Protein AF-A0A9E1X7Z2-F1 (afdb_monomer_lite)

pLDDT: mean 73.43, std 17.76, range [32.47, 97.25]

Radius of gyration: 31.97 Å; chains: 1; bounding box: 104×70×68 Å

Sequence (264 aa):
MNFKQYYQSLYIILALNFLGCLGPETSWEDLESNYDHVLNVFGLMNLDSGQTSFIGLYRTTDLDELSQNFVGVDTVGYYEFDDEEEKEGEDGYWVIDSIYEPAALIRDAMVLVSDDQGNSYEFSFVEKITFIDTIYLDTTFTFYGYSFDWDTTIYDTNNIRINFYLDTTGTFNPQPETNYQLSITAPGFDPVSGFLTTPMIPTIDSLVQRGQAADTINASEPFDIFWGSQGNGKGMITGEVLFNNQETDTTWQEWCGGFFEQAV

Foldseek 3Di:
DPVVVVVVVVVVVVVVVVVVVPPPPPDDDDDWDDDQKAKDKDWDDDLDLVDFTKIAIFIDDIPPDDQKDFDAKDFPAWAADDPPDDPPDDRTGTDIGTDIAGPGAFQPKFKWKAWPVGDIATWHWDQWDWDFDWDFDQPFDADPNDTDGDRDTDGDGDTYGGRMTTRPVSPDNDDAQIKMKIWMDGPSYDIDIDIDHHFDDKAWDAKADPRDGDPDDDQVGDIDTDIDDRVDDDDDDDDDDDDPPPDDDPCVVVDPDDDPDDDD

Structure (mmCIF, N/CA/C/O backbone):
data_AF-A0A9E1X7Z2-F1
#
_entry.id   AF-A0A9E1X7Z2-F1
#
loop_
_atom_site.group_PDB
_atom_site.id
_atom_site.type_symbol
_atom_site.label_atom_id
_atom_site.label_alt_id
_atom_site.label_comp_id
_atom_site.label_asym_id
_atom_site.label_entity_id
_atom_site.label_seq_id
_atom_site.pdbx_PDB_ins_code
_atom_site.Cartn_x
_atom_site.Cartn_y
_atom_site.Cartn_z
_atom_site.occupancy
_atom_site.B_iso_or_equiv
_atom_site.auth_seq_id
_atom_site.auth_comp_id
_atom_site.auth_asym_id
_atom_site.auth_atom_id
_atom_site.pdbx_PDB_model_num
ATOM 1 N N . MET A 1 1 ? 83.031 15.955 3.458 1.00 52.47 1 MET A N 1
ATOM 2 C CA . MET A 1 1 ? 81.652 15.488 3.182 1.00 52.47 1 MET A CA 1
ATOM 3 C C . MET A 1 1 ? 81.677 13.985 2.970 1.00 52.47 1 MET A C 1
ATOM 5 O O . MET A 1 1 ? 82.445 13.515 2.141 1.00 52.47 1 MET A O 1
ATOM 9 N N . ASN A 1 2 ? 80.920 13.229 3.764 1.00 54.88 2 ASN A N 1
ATOM 10 C CA . ASN A 1 2 ? 81.001 11.768 3.804 1.00 54.88 2 ASN A CA 1
ATOM 11 C C . ASN A 1 2 ? 80.094 11.155 2.719 1.00 54.88 2 ASN A C 1
ATOM 13 O O . ASN A 1 2 ? 78.962 10.761 2.985 1.00 54.88 2 ASN A O 1
ATOM 17 N N . PHE A 1 3 ? 80.572 11.131 1.469 1.00 58.09 3 PHE A N 1
ATOM 18 C CA . PHE A 1 3 ? 79.799 10.704 0.288 1.00 58.09 3 PHE A CA 1
ATOM 19 C C . PHE A 1 3 ? 79.167 9.308 0.428 1.00 58.09 3 PHE A C 1
ATOM 21 O O . PHE A 1 3 ? 78.104 9.054 -0.129 1.00 58.09 3 PHE A O 1
ATOM 28 N N . LYS A 1 4 ? 79.767 8.415 1.222 1.00 65.94 4 LYS A N 1
ATOM 29 C CA . LYS A 1 4 ? 79.280 7.044 1.428 1.00 65.94 4 LYS A CA 1
ATOM 30 C C . LYS A 1 4 ? 77.938 6.981 2.176 1.00 65.94 4 LYS A C 1
ATOM 32 O O . LYS A 1 4 ? 77.108 6.142 1.845 1.00 65.94 4 LYS A O 1
ATOM 37 N N . GLN A 1 5 ? 77.709 7.891 3.128 1.00 63.25 5 GLN A N 1
ATOM 38 C CA . GLN A 1 5 ? 76.440 7.978 3.863 1.00 63.25 5 GLN A CA 1
ATOM 39 C C . GLN A 1 5 ? 75.318 8.534 2.977 1.00 63.25 5 GLN A C 1
ATOM 41 O O . GLN A 1 5 ? 74.216 8.002 2.997 1.00 63.25 5 GLN A O 1
ATOM 46 N N . TYR A 1 6 ? 75.620 9.520 2.125 1.00 68.06 6 TYR A N 1
ATOM 47 C CA . TYR A 1 6 ? 74.647 10.073 1.176 1.00 68.06 6 TYR A CA 1
ATOM 48 C C . TYR A 1 6 ? 74.198 9.053 0.124 1.00 68.06 6 TYR A C 1
ATOM 50 O O . TYR A 1 6 ? 73.009 8.975 -0.164 1.00 68.06 6 TYR A O 1
ATOM 58 N N . TYR A 1 7 ? 75.110 8.227 -0.400 1.00 73.81 7 TYR A N 1
ATOM 59 C CA . TYR A 1 7 ? 74.738 7.139 -1.311 1.00 73.81 7 TYR A CA 1
ATOM 60 C C . TYR A 1 7 ? 73.847 6.093 -0.630 1.00 73.81 7 TYR A C 1
ATOM 62 O O . TYR A 1 7 ? 72.859 5.670 -1.219 1.00 73.81 7 TYR A O 1
ATOM 70 N N . GLN A 1 8 ? 74.148 5.701 0.613 1.00 72.06 8 GLN A N 1
ATOM 71 C CA . GLN A 1 8 ? 73.298 4.767 1.363 1.00 72.06 8 GLN A CA 1
ATOM 72 C C . GLN A 1 8 ? 71.906 5.347 1.638 1.00 72.06 8 GLN A C 1
ATOM 74 O O . GLN A 1 8 ? 70.915 4.657 1.416 1.00 72.06 8 GLN A O 1
ATOM 79 N N . SER A 1 9 ? 71.813 6.616 2.043 1.00 77.31 9 SER A N 1
ATOM 80 C CA . SER A 1 9 ? 70.527 7.300 2.215 1.00 77.31 9 SER A CA 1
ATOM 81 C C . SER A 1 9 ? 69.744 7.398 0.904 1.00 77.31 9 SER A C 1
ATOM 83 O O . SER A 1 9 ? 68.541 7.161 0.907 1.00 77.31 9 SER A O 1
ATOM 85 N N . LEU A 1 10 ? 70.412 7.673 -0.223 1.00 80.06 10 LEU A N 1
ATOM 86 C CA . LEU A 1 10 ? 69.774 7.734 -1.540 1.00 80.06 10 LEU A CA 1
ATOM 87 C C . LEU A 1 10 ? 69.207 6.369 -1.961 1.00 80.06 10 LEU A C 1
ATOM 89 O O . LEU A 1 10 ? 68.072 6.304 -2.420 1.00 80.06 10 LEU A O 1
ATOM 93 N N . TYR A 1 11 ? 69.955 5.279 -1.762 1.00 77.81 11 TYR A N 1
ATOM 94 C CA . TYR A 1 11 ? 69.478 3.922 -2.059 1.00 77.81 11 TYR A CA 1
ATOM 95 C C . TYR A 1 11 ? 68.300 3.506 -1.174 1.00 77.81 11 TYR A C 1
ATOM 97 O O . TYR A 1 11 ? 67.370 2.874 -1.667 1.00 77.81 11 TYR A O 1
ATOM 105 N N . ILE A 1 12 ? 68.308 3.881 0.108 1.00 78.88 12 ILE A N 1
ATOM 106 C CA . ILE A 1 12 ? 67.193 3.609 1.027 1.00 78.88 12 ILE A CA 1
ATOM 107 C C . ILE A 1 12 ? 65.947 4.395 0.607 1.00 78.88 12 ILE A C 1
ATOM 109 O O . ILE A 1 12 ? 64.862 3.826 0.550 1.00 78.88 12 ILE A O 1
ATOM 113 N N . ILE A 1 13 ? 66.095 5.675 0.252 1.00 78.00 13 ILE A N 1
ATOM 114 C CA . ILE A 1 13 ? 64.981 6.500 -0.236 1.00 78.00 13 ILE A CA 1
ATOM 115 C C . ILE A 1 13 ? 64.432 5.934 -1.549 1.00 78.00 13 ILE A C 1
ATOM 117 O O . ILE A 1 13 ? 63.218 5.821 -1.700 1.00 78.00 13 ILE A O 1
ATOM 121 N N . LEU A 1 14 ? 65.297 5.526 -2.481 1.00 76.19 14 LEU A N 1
ATOM 122 C CA . LEU A 1 14 ? 64.869 4.933 -3.747 1.00 76.19 14 LEU A CA 1
ATOM 123 C C . LEU A 1 14 ? 64.120 3.607 -3.517 1.00 76.19 14 LEU A C 1
ATOM 125 O O . LEU A 1 14 ? 63.055 3.405 -4.090 1.00 76.19 14 LEU A O 1
ATOM 129 N N . ALA A 1 15 ? 64.616 2.746 -2.623 1.00 73.62 15 ALA A N 1
ATOM 130 C CA . ALA A 1 15 ? 63.956 1.490 -2.261 1.00 73.62 15 ALA A CA 1
ATOM 131 C C . ALA A 1 15 ? 62.594 1.706 -1.573 1.00 73.62 15 ALA A C 1
ATOM 133 O O . ALA A 1 15 ? 61.643 0.982 -1.860 1.00 73.62 15 ALA A O 1
ATOM 134 N N . LEU A 1 16 ? 62.471 2.724 -0.714 1.00 69.81 16 LEU A N 1
ATOM 135 C CA . LEU A 1 16 ? 61.203 3.086 -0.068 1.00 69.81 16 LEU A CA 1
ATOM 136 C C . LEU A 1 16 ? 60.1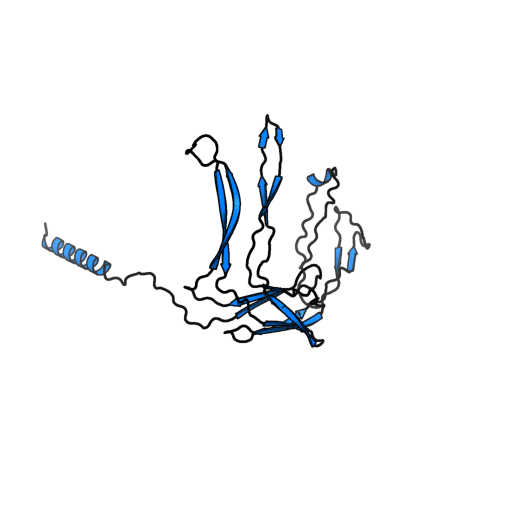70 3.634 -1.069 1.00 69.81 16 LEU A C 1
ATOM 138 O O . LEU A 1 16 ? 58.987 3.343 -0.925 1.00 69.81 16 LEU A O 1
ATOM 142 N N . ASN A 1 17 ? 60.599 4.357 -2.111 1.00 66.94 17 ASN A N 1
ATOM 143 C CA . ASN A 1 17 ? 59.701 4.819 -3.180 1.00 66.94 17 ASN A CA 1
ATOM 144 C C . ASN A 1 17 ? 59.217 3.665 -4.078 1.00 66.94 17 ASN A C 1
ATOM 146 O O . ASN A 1 17 ? 58.063 3.665 -4.494 1.00 66.94 17 ASN A O 1
ATOM 150 N N . PHE A 1 18 ? 60.051 2.647 -4.326 1.00 64.31 18 PHE A N 1
ATOM 151 C CA . PHE A 1 18 ? 59.626 1.442 -5.053 1.00 64.31 18 PHE A CA 1
ATOM 152 C C . PHE A 1 18 ? 58.600 0.605 -4.273 1.00 64.31 18 PHE A C 1
ATOM 154 O O . PHE A 1 18 ? 57.694 0.044 -4.878 1.00 64.31 18 PHE A O 1
ATOM 161 N N . LEU A 1 19 ? 58.705 0.546 -2.940 1.00 63.38 19 LEU A N 1
ATOM 162 C CA . LEU A 1 19 ? 57.737 -0.165 -2.093 1.00 63.38 19 LEU A CA 1
ATOM 163 C C . LEU A 1 19 ? 56.388 0.567 -1.985 1.00 63.38 19 LEU A C 1
ATOM 165 O O . LEU A 1 19 ? 55.364 -0.090 -1.823 1.00 63.38 19 LEU A O 1
ATOM 169 N N . GLY A 1 20 ? 56.369 1.898 -2.121 1.00 60.81 20 GLY A N 1
ATOM 170 C CA . GLY A 1 20 ? 55.134 2.693 -2.141 1.00 60.81 20 GLY A CA 1
ATOM 171 C C . GLY A 1 20 ? 54.279 2.502 -3.401 1.00 60.81 20 GLY A C 1
ATOM 172 O O . GLY A 1 20 ? 53.065 2.656 -3.328 1.00 60.81 20 GLY A O 1
ATOM 173 N N . CYS A 1 21 ? 54.887 2.117 -4.531 1.00 60.06 21 CYS A N 1
ATOM 174 C CA . CYS A 1 21 ? 54.184 1.837 -5.795 1.00 60.06 21 CYS A CA 1
ATOM 175 C C . CYS A 1 21 ? 53.806 0.357 -5.993 1.00 60.06 21 CYS A C 1
ATOM 177 O O . CYS A 1 21 ? 53.231 0.018 -7.021 1.00 60.06 21 CYS A O 1
ATOM 179 N N . LEU A 1 22 ? 54.151 -0.526 -5.050 1.00 60.09 22 LEU A N 1
ATOM 180 C CA . LEU A 1 22 ? 53.799 -1.956 -5.068 1.00 60.09 22 LEU A CA 1
ATOM 181 C C . LEU A 1 22 ? 52.674 -2.294 -4.075 1.00 60.09 22 LEU A C 1
ATOM 183 O O . LEU A 1 22 ? 52.443 -3.467 -3.779 1.00 60.09 22 LEU A O 1
ATOM 187 N N . GLY A 1 23 ? 52.001 -1.279 -3.523 1.00 63.56 23 GLY A N 1
ATOM 188 C CA . GLY A 1 23 ? 50.769 -1.491 -2.769 1.00 63.56 23 GLY A CA 1
ATOM 189 C C . GLY A 1 23 ? 49.707 -2.147 -3.661 1.00 63.56 23 GLY A C 1
ATOM 190 O O . GLY A 1 23 ? 49.741 -1.934 -4.874 1.00 63.56 23 GLY A O 1
ATOM 191 N N . PRO A 1 24 ? 48.793 -2.960 -3.098 1.00 65.88 24 PRO A N 1
ATOM 192 C CA . PRO A 1 24 ? 47.678 -3.499 -3.872 1.00 65.88 24 PRO A CA 1
ATOM 193 C C . PRO A 1 24 ? 46.962 -2.342 -4.570 1.00 65.88 24 PRO A C 1
ATOM 195 O O . PRO A 1 24 ? 46.761 -1.294 -3.952 1.00 65.88 24 PRO A O 1
ATOM 198 N N . GLU A 1 25 ? 46.626 -2.504 -5.852 1.00 64.88 25 GLU A N 1
ATOM 199 C CA . GLU A 1 25 ? 45.848 -1.499 -6.570 1.00 64.88 25 GLU A CA 1
ATOM 200 C C . GLU A 1 25 ? 44.536 -1.284 -5.813 1.00 64.88 25 GLU A C 1
ATOM 202 O O . GLU A 1 25 ? 43.670 -2.156 -5.785 1.00 64.88 25 GLU A O 1
ATOM 207 N N . THR A 1 26 ? 44.402 -0.133 -5.153 1.00 64.69 26 THR A N 1
ATOM 208 C CA . THR A 1 26 ? 43.148 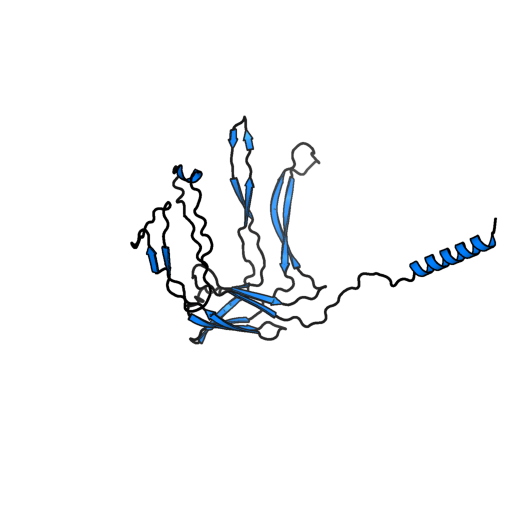0.297 -4.533 1.00 64.69 26 THR A CA 1
ATOM 209 C C . THR A 1 26 ? 42.227 0.774 -5.648 1.00 64.69 26 THR A C 1
ATOM 211 O O . THR A 1 26 ? 42.055 1.975 -5.861 1.00 64.69 26 THR A O 1
ATOM 214 N N . SER A 1 27 ? 41.724 -0.175 -6.427 1.00 70.75 27 SER A N 1
ATOM 215 C CA . SER A 1 27 ? 40.593 0.040 -7.316 1.00 70.75 27 SER A CA 1
ATOM 216 C C . SER A 1 27 ? 39.314 -0.232 -6.533 1.00 70.75 27 SER A C 1
ATOM 218 O O . SER A 1 27 ? 39.309 -1.005 -5.573 1.00 70.75 27 SER A O 1
ATOM 220 N N . TRP A 1 28 ? 38.243 0.463 -6.902 1.00 77.50 28 TRP A N 1
ATOM 221 C CA . TRP A 1 28 ? 36.915 0.015 -6.517 1.00 77.50 28 TRP A CA 1
ATOM 222 C C . TRP A 1 28 ? 36.717 -1.375 -7.123 1.00 77.50 28 TRP A C 1
ATOM 224 O O . TRP A 1 28 ? 36.977 -1.557 -8.311 1.00 77.50 28 TRP A O 1
ATOM 234 N N . GLU A 1 29 ? 36.341 -2.347 -6.297 1.00 71.25 29 GLU A N 1
ATOM 235 C CA . GLU A 1 29 ? 35.876 -3.639 -6.787 1.00 71.25 29 GLU A CA 1
ATOM 236 C C . GLU A 1 29 ? 34.377 -3.535 -7.050 1.00 71.25 29 GLU A C 1
ATOM 238 O O . GLU A 1 29 ? 33.636 -2.984 -6.229 1.00 71.25 29 GLU A O 1
ATOM 243 N N . ASP A 1 30 ? 33.939 -4.031 -8.202 1.00 75.94 30 ASP A N 1
ATOM 244 C CA . ASP A 1 30 ? 32.516 -4.152 -8.478 1.00 75.94 30 ASP A CA 1
ATOM 245 C C . ASP A 1 30 ? 31.941 -5.218 -7.535 1.00 75.94 30 ASP A C 1
ATOM 247 O O . ASP A 1 30 ? 32.430 -6.348 -7.457 1.00 75.94 30 ASP A O 1
ATOM 251 N N . LEU A 1 31 ? 30.928 -4.830 -6.760 1.00 72.38 31 LEU A N 1
ATOM 252 C CA . LEU A 1 31 ? 30.221 -5.734 -5.861 1.00 72.38 31 LEU A CA 1
ATOM 253 C C . LEU A 1 31 ? 29.088 -6.400 -6.634 1.00 72.38 31 LEU A C 1
ATOM 255 O O . LEU A 1 31 ? 28.031 -5.808 -6.836 1.00 72.38 31 LEU A O 1
ATOM 259 N N . GLU A 1 32 ? 29.308 -7.644 -7.039 1.00 73.81 32 GLU A N 1
ATOM 260 C CA . GLU A 1 32 ? 28.280 -8.460 -7.682 1.00 73.81 32 GLU A CA 1
ATOM 261 C C . GLU A 1 32 ? 27.369 -9.122 -6.629 1.00 73.81 32 GLU A C 1
ATOM 263 O O . GLU A 1 32 ? 27.829 -9.615 -5.593 1.00 73.81 32 GLU A O 1
ATOM 268 N N . SER A 1 33 ? 26.062 -9.155 -6.898 1.00 73.38 33 SER A N 1
ATOM 269 C CA . SER A 1 33 ? 25.093 -10.000 -6.186 1.00 73.38 33 SER A CA 1
ATOM 270 C C . SER A 1 33 ? 24.687 -11.172 -7.061 1.00 73.38 33 SER A C 1
ATOM 272 O O . SER A 1 33 ? 24.502 -11.010 -8.258 1.00 73.38 33 SER A O 1
ATOM 274 N N . ASN A 1 34 ? 24.565 -12.365 -6.471 1.00 72.56 34 ASN A N 1
ATOM 275 C CA . ASN A 1 34 ? 24.137 -13.570 -7.192 1.00 72.56 34 ASN A CA 1
ATOM 276 C C . ASN A 1 34 ? 22.946 -14.286 -6.533 1.00 72.56 34 ASN A C 1
ATOM 278 O O . ASN A 1 34 ? 22.810 -15.507 -6.627 1.00 72.56 34 ASN A O 1
ATOM 282 N N . TYR A 1 35 ? 22.100 -13.551 -5.817 1.00 80.38 35 TYR A N 1
ATOM 283 C CA . TYR A 1 35 ? 20.928 -14.148 -5.192 1.00 80.38 35 TYR A CA 1
ATOM 284 C C . TYR A 1 35 ? 19.731 -14.136 -6.141 1.00 80.38 35 TYR A C 1
ATOM 286 O O . TYR A 1 35 ? 19.546 -13.212 -6.926 1.00 80.38 35 TYR A O 1
ATOM 294 N N . ASP A 1 36 ? 18.879 -15.151 -6.021 1.00 84.75 36 ASP A N 1
ATOM 295 C CA . ASP A 1 36 ? 17.600 -15.156 -6.720 1.00 84.75 36 ASP A CA 1
ATOM 296 C C . ASP A 1 36 ? 16.711 -14.026 -6.177 1.00 84.75 36 ASP A C 1
ATOM 298 O O . ASP A 1 36 ? 16.604 -13.821 -4.961 1.00 84.75 36 ASP A O 1
ATOM 302 N N . HIS A 1 37 ? 16.065 -13.280 -7.074 1.00 88.50 37 HIS A N 1
ATOM 303 C CA . HIS A 1 37 ? 15.150 -12.224 -6.663 1.00 88.50 37 HIS A CA 1
ATOM 304 C C . HIS A 1 37 ? 13.934 -12.805 -5.934 1.00 88.50 37 HIS A C 1
ATOM 306 O O . HIS A 1 37 ? 13.315 -13.768 -6.384 1.00 88.50 37 HIS A O 1
ATOM 312 N N . VAL A 1 38 ? 13.544 -12.171 -4.830 1.00 90.38 38 VAL A N 1
ATOM 313 C CA . VAL A 1 38 ? 12.387 -12.571 -4.019 1.00 90.38 38 VAL A CA 1
ATOM 314 C C . VAL A 1 38 ? 11.365 -11.449 -3.948 1.00 90.38 38 VAL A C 1
ATOM 316 O O . VAL A 1 38 ? 11.718 -10.272 -4.029 1.00 90.38 38 VAL A O 1
ATOM 319 N N . LEU A 1 39 ? 10.094 -11.815 -3.775 1.00 91.44 39 LEU A N 1
ATOM 320 C CA . LEU A 1 39 ? 9.006 -10.853 -3.626 1.00 91.44 39 LEU A CA 1
ATOM 321 C C . LEU A 1 39 ? 9.021 -10.195 -2.244 1.00 91.44 39 LEU A C 1
ATOM 323 O O . LEU A 1 39 ? 9.057 -10.866 -1.215 1.00 91.44 39 LEU A O 1
ATOM 327 N N . ASN A 1 40 ? 8.892 -8.874 -2.240 1.00 85.88 40 ASN A N 1
ATOM 328 C CA . ASN A 1 40 ? 8.648 -8.039 -1.076 1.00 85.88 40 ASN A CA 1
ATOM 329 C C . ASN A 1 40 ? 7.215 -7.512 -1.150 1.00 85.88 40 ASN A C 1
ATOM 331 O O . ASN A 1 40 ? 6.856 -6.803 -2.087 1.00 85.88 40 ASN A O 1
ATOM 335 N N . VAL A 1 41 ? 6.394 -7.859 -0.162 1.00 89.38 41 VAL A N 1
ATOM 336 C CA . VAL A 1 41 ? 4.965 -7.531 -0.153 1.00 89.38 41 VAL A CA 1
ATOM 337 C C . VAL A 1 41 ? 4.654 -6.615 1.020 1.00 89.38 41 VAL A C 1
ATOM 339 O O . VAL A 1 41 ? 5.001 -6.916 2.161 1.00 89.38 41 VAL A O 1
ATOM 342 N N . PHE A 1 42 ? 3.952 -5.523 0.744 1.00 86.38 42 PHE A N 1
ATOM 343 C CA . PHE A 1 42 ? 3.377 -4.639 1.748 1.00 86.38 42 PHE A CA 1
ATOM 344 C C . PHE A 1 42 ? 1.887 -4.478 1.466 1.00 86.38 42 PHE A C 1
ATOM 346 O O . PHE A 1 42 ? 1.510 -4.127 0.358 1.00 86.38 42 PHE A O 1
ATOM 353 N N . GLY A 1 43 ? 1.027 -4.721 2.450 1.00 86.31 43 GLY A N 1
ATOM 354 C CA . GLY A 1 43 ? -0.417 -4.561 2.296 1.00 86.31 43 GLY A CA 1
ATOM 355 C C . GLY A 1 43 ? -0.975 -3.607 3.338 1.00 86.31 43 GLY A C 1
ATOM 356 O O . GLY A 1 43 ? -0.606 -3.695 4.508 1.00 86.31 43 GLY A O 1
ATOM 357 N N . LEU A 1 44 ? -1.893 -2.739 2.918 1.00 87.31 44 LEU A N 1
ATOM 358 C CA . LEU A 1 44 ? -2.682 -1.893 3.803 1.00 87.31 44 LEU A CA 1
ATOM 359 C C . LEU A 1 44 ? -4.166 -2.136 3.531 1.00 87.31 44 LEU A C 1
ATOM 361 O O . LEU A 1 44 ? -4.652 -1.906 2.425 1.00 87.31 44 LEU A O 1
ATOM 365 N N . MET A 1 45 ? -4.881 -2.589 4.560 1.00 90.12 45 MET A N 1
ATOM 366 C CA . MET A 1 45 ? -6.340 -2.682 4.543 1.00 90.12 45 MET A CA 1
ATOM 367 C C . MET A 1 45 ? -6.920 -1.507 5.315 1.00 90.12 45 MET A C 1
ATOM 369 O O . MET A 1 45 ? -6.598 -1.316 6.488 1.00 90.12 45 MET A O 1
ATOM 373 N N . ASN A 1 46 ? -7.762 -0.727 4.649 1.00 88.88 46 ASN A N 1
ATOM 374 C CA . ASN A 1 46 ? -8.405 0.438 5.227 1.00 88.88 46 ASN A CA 1
ATOM 375 C C . ASN A 1 46 ? -9.876 0.145 5.519 1.00 88.88 46 ASN A C 1
ATOM 377 O O . ASN A 1 46 ? -10.621 -0.205 4.610 1.00 88.88 46 ASN A O 1
ATOM 381 N N . LEU A 1 47 ? -10.271 0.284 6.785 1.00 89.94 47 LEU A N 1
ATOM 382 C CA . LEU A 1 47 ? -11.655 0.108 7.233 1.00 89.94 47 LEU A CA 1
ATOM 383 C C . LEU A 1 47 ? -12.533 1.335 6.948 1.00 89.94 47 LEU A C 1
ATOM 385 O O . LEU A 1 47 ? -13.754 1.252 7.069 1.00 89.94 47 LEU A O 1
ATOM 389 N N . ASP A 1 48 ? -11.934 2.472 6.591 1.00 83.12 48 ASP A N 1
ATOM 390 C CA . ASP A 1 48 ? -12.676 3.631 6.111 1.00 83.12 48 ASP A CA 1
ATOM 391 C C . ASP A 1 48 ? -13.023 3.454 4.630 1.00 83.12 48 ASP A C 1
ATOM 393 O O . ASP A 1 48 ? -12.149 3.472 3.765 1.00 83.12 48 ASP A O 1
ATOM 397 N N . SER A 1 49 ? -14.319 3.343 4.335 1.00 76.56 49 SER A N 1
ATOM 398 C CA . SER A 1 49 ? -14.848 3.232 2.969 1.00 76.56 49 SER A CA 1
ATOM 399 C C . SER A 1 49 ? -14.499 4.411 2.049 1.00 76.56 49 SER A C 1
ATOM 401 O O . SER A 1 49 ? -14.591 4.276 0.831 1.00 76.56 49 SER A O 1
ATOM 403 N N . GLY A 1 50 ? -14.112 5.567 2.604 1.00 74.31 50 GLY A N 1
ATOM 404 C CA . GLY A 1 50 ? -13.644 6.718 1.829 1.00 74.31 50 GLY A CA 1
ATOM 405 C C . GLY A 1 50 ? -12.211 6.574 1.311 1.00 74.31 50 GLY A C 1
ATOM 406 O O . GLY A 1 50 ? -11.767 7.395 0.511 1.00 74.31 50 GLY A O 1
ATOM 407 N N . GLN A 1 51 ? -11.483 5.550 1.758 1.00 77.50 51 GLN A N 1
ATOM 408 C CA . GLN A 1 51 ? -10.075 5.338 1.460 1.00 77.50 51 GLN A CA 1
ATOM 409 C C . GLN A 1 51 ? -9.847 3.934 0.900 1.00 77.50 51 GLN A C 1
ATOM 411 O O . GLN A 1 51 ? -10.463 2.956 1.314 1.00 77.50 51 GLN A O 1
ATOM 416 N N . THR A 1 52 ? -8.935 3.808 -0.061 1.00 81.00 52 THR A N 1
ATOM 417 C CA . THR A 1 52 ? -8.729 2.533 -0.759 1.00 81.00 52 THR A CA 1
ATOM 418 C C . THR A 1 52 ? -7.696 1.656 -0.047 1.00 81.00 52 THR A C 1
ATOM 420 O O . THR A 1 52 ? -6.640 2.128 0.375 1.00 81.00 52 THR A O 1
ATOM 423 N N . SER A 1 53 ? -7.993 0.359 0.064 1.00 88.69 53 SER A N 1
ATOM 424 C CA . SER A 1 53 ? -7.021 -0.661 0.477 1.00 88.69 53 SER A CA 1
ATOM 425 C C . SER A 1 53 ? -6.094 -1.013 -0.685 1.00 88.69 53 SER A C 1
ATOM 427 O O . SER A 1 53 ? -6.552 -1.104 -1.821 1.00 88.69 53 SER A O 1
ATOM 429 N N . PHE A 1 54 ? -4.816 -1.272 -0.421 1.00 89.38 54 PHE A N 1
ATOM 430 C CA . PHE A 1 54 ? -3.848 -1.564 -1.479 1.00 89.38 54 PHE A CA 1
ATOM 431 C C . PHE A 1 54 ? -2.826 -2.620 -1.077 1.00 89.38 54 PHE A C 1
ATOM 433 O O . PHE A 1 54 ? -2.530 -2.825 0.103 1.00 89.38 54 PHE A O 1
ATOM 440 N N . ILE A 1 55 ? -2.255 -3.269 -2.088 1.00 90.75 55 ILE A N 1
ATOM 441 C CA . ILE A 1 55 ? -1.167 -4.233 -1.940 1.00 90.75 55 ILE A CA 1
ATOM 442 C C . ILE A 1 55 ? -0.012 -3.776 -2.823 1.00 90.75 55 ILE A C 1
ATOM 444 O O . ILE A 1 55 ? -0.105 -3.770 -4.047 1.00 90.75 55 ILE A O 1
ATOM 448 N N . GLY A 1 56 ? 1.074 -3.364 -2.183 1.00 86.69 56 GLY A N 1
ATOM 449 C CA . GLY A 1 56 ? 2.353 -3.098 -2.811 1.00 86.69 56 GLY A CA 1
ATOM 450 C C . GLY A 1 56 ? 3.154 -4.372 -3.005 1.00 86.69 56 GLY A C 1
ATOM 451 O O . GLY A 1 56 ? 3.400 -5.116 -2.054 1.00 86.69 56 GLY A O 1
ATOM 452 N N . LEU A 1 57 ? 3.581 -4.599 -4.240 1.00 86.88 57 LEU A N 1
ATOM 453 C CA . LEU A 1 57 ? 4.394 -5.741 -4.622 1.00 86.88 57 LEU A CA 1
ATOM 454 C C . LEU A 1 57 ? 5.735 -5.241 -5.142 1.00 86.88 57 LEU A C 1
ATOM 456 O O . LEU A 1 57 ? 5.789 -4.396 -6.012 1.00 86.88 57 LEU A O 1
ATOM 460 N N . TYR A 1 58 ? 6.844 -5.748 -4.647 1.00 85.00 58 TYR A N 1
ATOM 461 C CA . TYR A 1 58 ? 8.175 -5.392 -5.128 1.00 85.00 58 TYR A CA 1
ATOM 462 C C . TYR A 1 58 ? 9.005 -6.660 -5.225 1.00 85.00 58 TYR A C 1
ATOM 464 O O . TYR A 1 58 ? 8.603 -7.708 -4.723 1.00 85.00 58 TYR A O 1
ATOM 472 N N . ARG A 1 59 ? 10.179 -6.572 -5.840 1.00 86.88 59 ARG A N 1
ATOM 473 C CA . ARG A 1 59 ? 11.194 -7.617 -5.732 1.00 86.88 59 ARG A CA 1
ATOM 474 C C . ARG A 1 59 ? 12.506 -7.036 -5.251 1.00 86.88 59 ARG A C 1
ATOM 476 O O . ARG A 1 59 ? 12.733 -5.833 -5.370 1.00 86.88 59 ARG A O 1
ATOM 483 N N . THR A 1 60 ? 13.356 -7.891 -4.708 1.00 85.25 60 THR A N 1
ATOM 484 C CA . THR A 1 60 ? 14.766 -7.545 -4.549 1.00 85.25 60 THR A CA 1
ATOM 485 C C . THR A 1 60 ? 15.404 -7.313 -5.924 1.00 85.25 60 THR A C 1
ATOM 487 O O . THR A 1 60 ? 14.963 -7.875 -6.930 1.00 85.25 60 THR A O 1
ATOM 490 N N . THR A 1 61 ? 16.406 -6.441 -5.961 1.00 83.38 61 THR A N 1
ATOM 491 C CA . THR A 1 61 ? 17.156 -6.052 -7.162 1.00 83.38 61 THR A CA 1
ATOM 492 C C . THR A 1 61 ? 18.637 -6.208 -6.883 1.00 83.38 61 THR A C 1
ATOM 494 O O . THR A 1 61 ? 19.061 -5.964 -5.750 1.00 83.38 61 THR A O 1
ATOM 497 N N . ASP A 1 62 ? 19.423 -6.557 -7.895 1.00 83.88 62 ASP A N 1
ATOM 498 C CA . ASP A 1 62 ? 20.878 -6.600 -7.741 1.00 83.88 62 ASP A CA 1
ATOM 499 C C . ASP A 1 62 ? 21.464 -5.189 -7.597 1.00 83.88 62 ASP A C 1
ATOM 501 O O . ASP A 1 62 ? 20.796 -4.180 -7.841 1.00 83.88 62 ASP A O 1
ATOM 505 N N . LEU A 1 63 ? 22.717 -5.106 -7.144 1.00 81.62 63 LEU A N 1
ATOM 506 C CA . LEU A 1 63 ? 23.395 -3.824 -6.915 1.00 81.62 63 LEU A CA 1
ATOM 507 C C . LEU A 1 63 ? 23.704 -3.078 -8.219 1.00 81.62 63 LEU A C 1
ATOM 509 O O . LEU A 1 63 ? 23.763 -1.850 -8.220 1.00 81.62 63 LEU A O 1
ATOM 513 N N . ASP A 1 64 ? 23.911 -3.819 -9.304 1.00 81.62 64 ASP A N 1
ATOM 514 C CA . ASP A 1 64 ? 24.214 -3.330 -10.648 1.00 81.62 64 ASP A CA 1
ATOM 515 C C . ASP A 1 64 ? 22.986 -3.327 -11.572 1.00 81.62 64 ASP A C 1
ATOM 517 O O . ASP A 1 64 ? 23.073 -2.926 -12.736 1.00 81.62 64 ASP A O 1
ATOM 521 N N . GLU A 1 65 ? 21.825 -3.737 -11.057 1.00 84.00 65 GLU A N 1
ATOM 522 C CA . GLU A 1 65 ? 20.588 -3.722 -11.815 1.00 84.00 65 GLU A CA 1
ATOM 523 C C . GLU A 1 65 ? 20.082 -2.288 -12.031 1.00 84.00 65 GLU A C 1
ATOM 525 O O . GLU A 1 65 ? 20.181 -1.406 -11.172 1.00 84.00 65 GLU A O 1
ATOM 530 N N . LEU A 1 66 ? 19.485 -2.052 -13.200 1.00 82.81 66 LEU A N 1
ATOM 531 C CA . LEU A 1 66 ? 18.825 -0.792 -13.502 1.00 82.81 66 LEU A CA 1
ATOM 532 C C . LEU A 1 66 ? 17.709 -0.526 -12.480 1.00 82.81 66 LEU A C 1
ATOM 534 O O . LEU A 1 66 ? 16.777 -1.311 -12.344 1.00 82.81 66 LEU A O 1
ATOM 538 N N . SER A 1 67 ? 17.768 0.608 -11.786 1.00 80.19 67 SER A N 1
ATOM 539 C CA . SER A 1 67 ? 16.745 0.967 -10.798 1.00 80.19 67 SER A CA 1
ATOM 540 C C . SER A 1 67 ? 15.463 1.480 -11.452 1.00 80.19 67 SER A C 1
ATOM 542 O O . SER A 1 67 ? 14.358 1.205 -10.974 1.00 80.19 67 SER A O 1
ATOM 544 N N . GLN A 1 68 ? 15.598 2.222 -12.552 1.00 83.06 68 GLN A N 1
ATOM 545 C CA . GLN A 1 68 ? 14.504 2.931 -13.198 1.00 83.06 68 GLN A CA 1
ATOM 546 C C . GLN A 1 68 ? 14.594 2.885 -14.724 1.00 83.06 68 GLN A C 1
ATOM 548 O O . GLN A 1 68 ? 15.657 3.077 -15.310 1.00 83.06 68 GLN A O 1
ATOM 553 N N . ASN A 1 69 ? 13.445 2.700 -15.366 1.00 84.44 69 ASN A N 1
ATOM 554 C CA . ASN A 1 69 ? 13.271 2.839 -16.803 1.00 84.44 69 ASN A CA 1
ATOM 555 C C . ASN A 1 69 ? 12.769 4.244 -17.126 1.00 84.44 69 ASN A C 1
ATOM 557 O O . ASN A 1 69 ? 11.818 4.728 -16.511 1.00 84.44 69 ASN A O 1
ATOM 561 N N . PHE A 1 70 ? 13.373 4.878 -18.128 1.00 85.50 70 PHE A N 1
ATOM 562 C CA . PHE A 1 70 ? 12.817 6.087 -18.721 1.00 85.50 70 PHE A CA 1
ATOM 563 C C . PHE A 1 70 ? 11.542 5.737 -19.489 1.00 85.50 70 PHE A C 1
ATOM 565 O O . PHE A 1 70 ? 11.545 4.866 -20.362 1.00 85.50 70 PHE A O 1
ATOM 572 N N . VAL A 1 71 ? 10.454 6.423 -19.162 1.00 83.31 71 VAL A N 1
ATOM 573 C CA . VAL A 1 71 ? 9.125 6.152 -19.713 1.00 83.31 71 VAL A CA 1
ATOM 574 C C . VAL A 1 71 ? 8.710 7.215 -20.717 1.00 83.31 71 VAL A C 1
ATOM 576 O O . VAL A 1 71 ? 8.028 6.916 -21.699 1.00 83.31 71 VAL A O 1
ATOM 579 N N . GLY A 1 72 ? 9.081 8.462 -20.460 1.00 84.62 72 GLY A N 1
ATOM 580 C CA . GLY A 1 72 ? 8.658 9.586 -21.269 1.00 84.62 72 GLY A CA 1
ATOM 581 C C . GLY A 1 72 ? 8.976 10.904 -20.596 1.00 84.62 72 GLY A C 1
ATOM 582 O O . GLY A 1 72 ? 9.783 10.972 -19.673 1.00 84.62 72 GLY A O 1
ATOM 583 N N . VAL A 1 73 ? 8.325 11.951 -21.076 1.00 82.69 73 VAL A N 1
ATOM 584 C CA . VAL A 1 73 ? 8.517 13.307 -20.586 1.00 82.69 73 VAL A CA 1
ATOM 585 C C . VAL A 1 73 ? 7.179 13.994 -20.358 1.00 82.69 73 VAL A C 1
ATOM 587 O O . VAL A 1 73 ? 6.238 13.745 -21.115 1.00 82.69 73 VAL A O 1
ATOM 590 N N . ASP A 1 74 ? 7.110 14.851 -19.344 1.00 74.56 74 ASP A N 1
ATOM 591 C CA . ASP A 1 74 ? 5.988 15.753 -19.088 1.00 74.56 74 ASP A CA 1
ATOM 592 C C . ASP A 1 74 ? 6.418 17.212 -19.241 1.00 74.56 74 ASP A C 1
ATOM 594 O O . ASP A 1 74 ? 7.575 17.554 -19.017 1.00 74.56 74 ASP A O 1
ATOM 598 N N . THR A 1 75 ? 5.500 18.087 -19.639 1.00 78.69 75 THR A N 1
ATOM 599 C CA . THR A 1 75 ? 5.790 19.520 -19.766 1.00 78.69 75 THR A CA 1
ATOM 600 C C . THR A 1 75 ? 5.357 20.234 -18.495 1.00 78.69 75 THR A C 1
ATOM 602 O O . THR A 1 75 ? 4.165 20.336 -18.227 1.00 78.69 75 THR A O 1
ATOM 605 N N . VAL A 1 76 ? 6.320 20.750 -17.732 1.00 75.44 76 VAL A N 1
ATOM 606 C CA . VAL A 1 76 ? 6.075 21.409 -16.437 1.00 75.44 76 VAL A CA 1
ATOM 607 C C . VAL A 1 76 ? 5.725 22.886 -16.618 1.00 75.44 76 VAL A C 1
ATOM 609 O O . VAL A 1 76 ? 4.935 23.443 -15.862 1.00 75.44 76 VAL A O 1
ATOM 612 N N . GLY A 1 77 ? 6.284 23.540 -17.638 1.00 74.12 77 GLY A N 1
ATOM 613 C CA . GLY A 1 77 ? 6.018 24.953 -17.895 1.00 74.12 77 GLY A CA 1
ATOM 614 C C . GLY A 1 77 ? 6.806 25.510 -19.071 1.00 74.12 77 GLY A C 1
ATOM 615 O O . GLY A 1 77 ? 7.561 24.792 -19.723 1.00 74.12 77 GLY A O 1
ATOM 616 N N . TYR A 1 78 ? 6.635 26.799 -19.345 1.00 80.19 78 TYR A N 1
ATOM 617 C CA . TYR A 1 78 ? 7.386 27.537 -20.359 1.00 80.19 78 TYR A CA 1
ATOM 618 C C . TYR A 1 78 ? 8.097 28.708 -19.685 1.00 80.19 78 TYR A C 1
ATOM 620 O O . TYR A 1 78 ? 7.471 29.448 -18.928 1.00 80.19 78 TYR A O 1
ATOM 628 N N . TYR A 1 79 ? 9.399 28.839 -19.920 1.00 80.44 79 TYR A N 1
ATOM 629 C CA . TYR A 1 79 ? 10.203 29.954 -19.442 1.00 80.44 79 TYR A CA 1
ATOM 630 C C . TYR A 1 79 ? 10.445 30.914 -20.602 1.00 80.44 79 TYR A C 1
ATOM 632 O O . TYR A 1 79 ? 11.161 30.574 -21.546 1.00 80.44 79 TYR A O 1
ATOM 640 N N . GLU A 1 80 ? 9.847 32.097 -20.523 1.00 83.31 80 GLU A N 1
ATOM 641 C CA . GLU A 1 80 ? 10.104 33.203 -21.448 1.00 83.31 80 GLU A CA 1
ATOM 642 C C . GLU A 1 80 ? 11.463 33.831 -21.119 1.00 83.31 80 GLU A C 1
ATOM 644 O O . GLU A 1 80 ? 11.820 33.983 -19.948 1.00 83.31 80 GLU A O 1
ATOM 649 N N . PHE A 1 81 ? 12.265 34.147 -22.136 1.00 78.19 81 PHE A N 1
ATOM 650 C CA . PHE A 1 81 ? 13.516 34.866 -21.900 1.00 78.19 81 PHE A CA 1
ATOM 651 C C . PHE A 1 81 ? 13.210 36.325 -21.545 1.00 78.19 81 PHE A C 1
ATOM 653 O O . PHE A 1 81 ? 12.412 36.966 -22.219 1.00 78.19 81 PHE A O 1
ATOM 660 N N . ASP A 1 82 ? 13.871 36.867 -20.520 1.00 69.94 82 ASP A N 1
ATOM 661 C CA . ASP A 1 82 ? 13.834 38.309 -20.271 1.00 69.94 82 ASP A CA 1
ATOM 662 C C . ASP A 1 82 ? 14.604 39.026 -21.399 1.00 69.94 82 ASP A C 1
ATOM 664 O O . ASP A 1 82 ? 15.751 38.671 -21.690 1.00 69.94 82 ASP A O 1
ATOM 668 N N . ASP A 1 83 ? 13.964 40.023 -22.018 1.00 64.81 83 ASP A N 1
ATOM 669 C CA . ASP A 1 83 ? 14.320 40.759 -23.253 1.00 64.81 83 ASP A CA 1
ATOM 670 C C . ASP A 1 83 ? 15.700 41.487 -23.287 1.00 64.81 83 ASP A C 1
ATOM 672 O O . ASP A 1 83 ? 15.870 42.480 -23.997 1.00 64.81 83 ASP A O 1
ATOM 676 N N . GLU A 1 84 ? 16.728 41.052 -22.552 1.00 59.22 84 GLU A N 1
ATOM 677 C CA . GLU A 1 84 ? 18.058 41.695 -22.558 1.00 59.22 84 GLU A CA 1
ATOM 678 C C . GLU A 1 84 ? 19.176 40.877 -23.227 1.00 59.22 84 GLU A C 1
ATOM 680 O O . GLU A 1 84 ? 20.205 41.444 -23.600 1.00 59.22 84 GLU A O 1
ATOM 685 N N . GLU A 1 85 ? 18.978 39.580 -23.479 1.00 56.56 85 GLU A N 1
ATOM 686 C CA . GLU A 1 85 ? 19.913 38.763 -24.267 1.00 56.56 85 GLU A CA 1
ATOM 687 C C . GLU A 1 85 ? 19.182 38.008 -25.386 1.00 56.56 85 GLU A C 1
ATOM 689 O O . GLU A 1 85 ? 19.189 36.779 -25.451 1.00 56.56 85 GLU A O 1
ATOM 694 N N . GLU A 1 86 ? 18.568 38.769 -26.300 1.00 54.72 86 GLU A N 1
ATOM 695 C CA . GLU A 1 86 ? 18.041 38.265 -27.573 1.00 54.72 86 GLU A CA 1
ATOM 696 C C . GLU A 1 86 ? 19.129 37.476 -28.327 1.00 54.72 86 GLU A C 1
ATOM 698 O O . GLU A 1 86 ? 20.016 38.029 -28.988 1.00 54.72 86 GLU A O 1
ATOM 703 N N . LYS A 1 87 ? 19.054 36.146 -28.269 1.00 56.78 87 LYS A N 1
ATOM 704 C CA . LYS A 1 87 ? 19.581 35.304 -29.341 1.00 56.78 87 LYS A CA 1
ATOM 705 C C . LYS A 1 87 ? 18.470 35.163 -30.364 1.00 56.78 87 LYS A C 1
ATOM 707 O O . LYS A 1 87 ? 17.414 34.629 -30.054 1.00 56.78 87 LYS A O 1
ATOM 712 N N . GLU A 1 88 ? 18.722 35.674 -31.565 1.00 55.88 88 GLU A N 1
ATOM 713 C CA . GLU A 1 88 ? 17.774 35.688 -32.678 1.00 55.88 88 GLU A CA 1
ATOM 714 C C . GLU A 1 88 ? 17.001 34.360 -32.820 1.00 55.88 88 GLU A C 1
ATOM 716 O O . GLU A 1 88 ? 17.563 33.355 -33.261 1.00 55.88 88 GLU A O 1
ATOM 721 N N .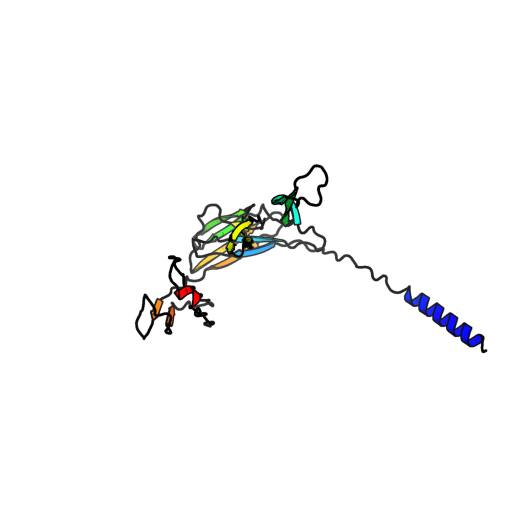 GLY A 1 89 ? 15.699 34.383 -32.503 1.00 61.00 89 GLY A N 1
ATOM 722 C CA . GLY A 1 89 ? 14.718 33.426 -33.023 1.00 61.00 89 GLY A CA 1
ATOM 723 C C . GLY A 1 89 ? 13.941 32.554 -32.031 1.00 61.00 89 GLY A C 1
ATOM 724 O O . GLY A 1 89 ? 13.065 31.830 -32.501 1.00 61.00 89 GLY A O 1
ATOM 725 N N . GLU A 1 90 ? 14.201 32.600 -30.721 1.00 61.34 90 GLU A N 1
ATOM 726 C CA . GLU A 1 90 ? 13.426 31.829 -29.730 1.00 61.34 90 GLU A CA 1
ATOM 727 C C . GLU A 1 90 ? 12.970 32.714 -28.557 1.00 61.34 90 GLU A C 1
ATOM 729 O O . GLU A 1 90 ? 13.803 33.290 -27.866 1.00 61.34 90 GLU A O 1
ATOM 734 N N . ASP A 1 91 ? 11.652 32.784 -28.325 1.00 72.38 91 ASP A N 1
ATOM 735 C CA . ASP A 1 91 ? 11.003 33.631 -27.299 1.00 72.38 91 ASP A CA 1
ATOM 736 C C . ASP A 1 91 ? 11.066 33.021 -25.872 1.00 72.38 91 ASP A C 1
ATOM 738 O O . ASP A 1 91 ? 10.569 33.593 -24.904 1.00 72.38 91 ASP A O 1
ATOM 742 N N . GLY A 1 92 ? 11.673 31.838 -25.719 1.00 77.88 92 GLY A N 1
ATOM 743 C CA . GLY A 1 92 ? 11.699 31.070 -24.470 1.00 77.88 92 GLY A CA 1
ATOM 744 C C . GLY A 1 92 ? 11.880 29.566 -24.696 1.00 77.88 92 GLY A C 1
ATOM 745 O O . GLY A 1 92 ? 11.958 29.108 -25.838 1.00 77.88 92 GLY A O 1
ATOM 746 N N . TYR A 1 93 ? 11.902 28.770 -23.622 1.00 81.62 93 TYR A N 1
ATOM 747 C CA . TYR A 1 93 ? 12.033 27.307 -23.678 1.00 81.62 93 TYR A CA 1
ATOM 748 C C . TYR A 1 93 ? 11.019 26.576 -22.788 1.00 81.62 93 TYR A C 1
ATOM 750 O O . TYR A 1 93 ? 10.631 27.049 -21.723 1.00 81.62 93 TYR A O 1
ATOM 758 N N . TRP A 1 94 ? 10.599 25.380 -23.213 1.00 81.44 94 TRP A N 1
ATOM 759 C CA . TRP A 1 94 ? 9.763 24.499 -22.394 1.00 81.44 94 TRP A CA 1
ATOM 760 C C . TRP A 1 94 ? 10.604 23.807 -21.321 1.00 81.44 94 TRP A C 1
ATOM 762 O O . TRP A 1 94 ? 11.630 23.194 -21.621 1.00 81.44 94 TRP A O 1
ATOM 772 N N . VAL A 1 95 ? 10.142 23.872 -20.076 1.00 79.00 95 VAL A N 1
ATOM 773 C CA . VAL A 1 95 ? 10.640 23.062 -18.968 1.00 79.00 95 VAL A CA 1
ATOM 774 C C . VAL A 1 95 ? 9.954 21.709 -19.051 1.00 79.00 95 VAL A C 1
ATOM 776 O O . VAL A 1 95 ? 8.729 21.602 -18.969 1.00 79.00 95 VAL A O 1
ATOM 779 N N . ILE A 1 96 ? 10.765 20.679 -19.246 1.00 81.12 96 ILE A N 1
ATOM 780 C CA . ILE A 1 96 ? 10.319 19.308 -19.430 1.00 81.12 96 ILE A CA 1
ATOM 781 C C . ILE A 1 96 ? 10.848 18.485 -18.260 1.00 81.12 96 ILE A C 1
ATOM 783 O O . ILE A 1 96 ? 12.046 18.528 -17.979 1.00 81.12 96 ILE A O 1
ATOM 787 N N . ASP A 1 97 ? 9.976 17.719 -17.618 1.00 73.31 97 ASP A N 1
ATOM 788 C CA . ASP A 1 97 ? 10.358 16.728 -16.622 1.00 73.31 97 ASP A CA 1
ATOM 789 C C . ASP A 1 97 ? 10.421 15.330 -17.242 1.00 73.31 97 ASP A C 1
ATOM 791 O O . ASP A 1 97 ? 9.634 14.971 -18.118 1.00 73.31 97 ASP A O 1
ATOM 795 N N . SER A 1 98 ? 11.399 14.537 -16.820 1.00 80.38 98 SER A N 1
ATOM 796 C CA . SER A 1 98 ? 11.574 13.166 -17.294 1.00 80.38 98 SER A CA 1
ATOM 797 C C . SER A 1 98 ? 10.854 12.206 -16.359 1.00 80.38 98 SER A C 1
ATOM 799 O O . SER A 1 98 ? 11.199 12.090 -15.188 1.00 80.38 98 SER A O 1
ATOM 801 N N . ILE A 1 99 ? 9.896 11.456 -16.896 1.00 75.12 99 ILE A N 1
ATOM 802 C CA . ILE A 1 99 ? 9.145 10.464 -16.133 1.00 75.12 99 ILE A CA 1
ATOM 803 C C . ILE A 1 99 ? 9.910 9.143 -16.147 1.00 75.12 99 ILE A C 1
ATOM 805 O O . ILE A 1 99 ? 10.179 8.560 -17.206 1.00 75.12 99 ILE A O 1
ATOM 809 N N . TYR A 1 100 ? 10.179 8.636 -14.950 1.00 77.00 100 TYR A N 1
ATOM 810 C CA . TYR A 1 100 ? 10.802 7.342 -14.719 1.00 77.00 100 TYR A CA 1
ATOM 811 C C . TYR A 1 100 ? 9.847 6.398 -13.989 1.00 77.00 100 TYR A C 1
ATOM 813 O O . TYR A 1 100 ? 9.002 6.820 -13.201 1.00 77.00 100 TYR A O 1
ATOM 821 N N . GLU A 1 101 ? 9.998 5.099 -14.228 1.00 75.88 101 GLU A N 1
ATOM 822 C CA . GLU A 1 101 ? 9.322 4.052 -13.459 1.00 75.88 101 GLU A CA 1
ATOM 823 C C . GLU A 1 101 ? 10.333 3.053 -12.906 1.00 75.88 101 GLU A C 1
ATOM 825 O O . GLU A 1 101 ? 11.378 2.865 -13.527 1.00 75.88 101 GLU A O 1
ATOM 830 N N . PRO A 1 102 ? 10.052 2.374 -11.783 1.00 77.94 102 PRO A N 1
ATOM 831 C CA . PRO A 1 102 ? 10.929 1.316 -11.299 1.00 77.94 102 PRO A CA 1
ATOM 832 C C . PRO A 1 102 ? 11.131 0.242 -12.379 1.00 77.94 102 PRO A C 1
ATOM 834 O O . PRO A 1 102 ? 10.167 -0.237 -12.975 1.00 77.94 102 PRO A O 1
ATOM 837 N N . ALA A 1 103 ? 12.370 -0.171 -12.644 1.00 82.88 103 ALA A N 1
ATOM 838 C CA . ALA A 1 103 ? 12.610 -1.201 -13.660 1.00 82.88 103 ALA A CA 1
ATOM 839 C C . ALA A 1 103 ? 12.126 -2.591 -13.207 1.00 82.88 103 ALA A C 1
ATOM 841 O O . ALA A 1 103 ? 11.777 -3.443 -14.020 1.00 82.88 103 ALA A O 1
ATOM 842 N N . ALA A 1 104 ? 12.043 -2.790 -11.892 1.00 82.25 104 ALA A N 1
ATOM 843 C CA . ALA A 1 104 ? 11.638 -4.023 -11.233 1.00 82.25 104 ALA A CA 1
ATOM 844 C C . ALA A 1 104 ? 10.119 -4.132 -10.967 1.00 82.25 104 ALA A C 1
ATOM 846 O O . ALA A 1 104 ? 9.703 -4.806 -10.022 1.00 82.25 104 ALA A O 1
ATOM 847 N N . LEU A 1 105 ? 9.281 -3.461 -11.767 1.00 81.25 105 LEU A N 1
ATOM 848 C CA . LEU A 1 105 ? 7.821 -3.562 -11.659 1.00 81.25 105 LEU A CA 1
ATOM 849 C C . LEU A 1 105 ? 7.324 -4.973 -12.005 1.00 81.25 105 LEU A C 1
ATOM 851 O O . LEU A 1 105 ? 7.749 -5.582 -12.982 1.00 81.25 105 LEU A O 1
ATOM 855 N N . ILE A 1 106 ? 6.345 -5.442 -11.239 1.00 87.50 106 ILE A N 1
ATOM 856 C CA . ILE A 1 106 ? 5.656 -6.721 -11.433 1.00 87.50 106 ILE A CA 1
ATOM 857 C C . ILE A 1 106 ? 4.205 -6.401 -11.770 1.00 87.50 106 ILE A C 1
ATOM 859 O O . ILE A 1 106 ? 3.449 -6.016 -10.882 1.00 87.50 106 ILE A O 1
ATOM 863 N N . ARG A 1 107 ? 3.822 -6.529 -13.043 1.00 87.75 107 ARG A N 1
ATOM 864 C CA . ARG A 1 107 ? 2.499 -6.101 -13.553 1.00 87.75 107 ARG A CA 1
ATOM 865 C C . ARG A 1 107 ? 1.509 -7.247 -13.735 1.00 87.75 107 ARG A C 1
ATOM 867 O O . ARG A 1 107 ? 0.319 -7.018 -13.905 1.00 87.75 107 ARG A O 1
ATOM 874 N N . ASP A 1 108 ? 2.020 -8.468 -13.755 1.00 90.88 108 ASP A N 1
ATOM 875 C CA . ASP A 1 108 ? 1.328 -9.694 -14.131 1.00 90.88 108 ASP A CA 1
ATOM 876 C C . ASP A 1 108 ? 1.188 -10.666 -12.951 1.00 90.88 108 ASP A C 1
ATOM 878 O O . ASP A 1 108 ? 1.107 -11.882 -13.137 1.00 90.88 108 ASP A O 1
ATOM 882 N N . ALA A 1 109 ? 1.134 -10.137 -11.724 1.00 94.12 109 ALA A N 1
ATOM 883 C CA . ALA A 1 109 ? 0.815 -10.937 -10.553 1.00 94.12 109 ALA A CA 1
ATOM 884 C C . ALA A 1 109 ? -0.699 -11.128 -10.403 1.00 94.12 109 ALA A C 1
ATOM 886 O O . ALA A 1 109 ? -1.493 -10.212 -10.600 1.00 94.12 109 ALA A O 1
ATOM 887 N N . MET A 1 110 ? -1.091 -12.324 -9.977 1.00 96.44 110 MET A N 1
ATOM 888 C CA . MET A 1 110 ? -2.426 -12.608 -9.471 1.00 96.44 110 MET A CA 1
ATOM 889 C C . MET A 1 110 ? -2.442 -12.315 -7.973 1.00 96.44 110 MET A C 1
ATOM 891 O O . MET A 1 110 ? -1.738 -12.986 -7.214 1.00 96.44 110 MET A O 1
ATOM 895 N N . VAL A 1 111 ? -3.231 -11.323 -7.560 1.00 96.56 111 VAL A N 1
ATOM 896 C CA . VAL A 1 111 ? -3.339 -10.878 -6.166 1.00 96.56 111 VAL A CA 1
ATOM 897 C C . VAL A 1 111 ? -4.772 -11.075 -5.688 1.00 96.56 111 VAL A C 1
ATOM 899 O O . VAL A 1 111 ? -5.696 -10.422 -6.168 1.00 96.56 111 VAL A O 1
ATOM 902 N N . LEU A 1 112 ? -4.954 -11.983 -4.732 1.00 96.81 112 LEU A N 1
ATOM 903 C CA . LEU A 1 112 ? -6.256 -12.354 -4.189 1.00 96.81 112 LEU A CA 1
ATOM 904 C C . LEU A 1 112 ? -6.294 -12.097 -2.687 1.00 96.81 112 LEU A C 1
ATOM 906 O O . LEU A 1 112 ? -5.445 -12.588 -1.940 1.00 96.81 112 LEU A O 1
ATOM 910 N N . VAL A 1 113 ? -7.321 -11.382 -2.241 1.00 96.62 113 VAL A N 1
ATOM 911 C CA . VAL A 1 113 ? -7.673 -11.256 -0.825 1.00 96.62 113 VAL A CA 1
ATOM 912 C C . VAL A 1 113 ? -8.950 -12.038 -0.594 1.00 96.62 113 VAL A C 1
ATOM 914 O O . VAL A 1 113 ? -9.914 -11.858 -1.324 1.00 96.62 113 VAL A O 1
ATOM 917 N N . SER A 1 114 ? -8.972 -12.917 0.400 1.00 96.62 114 SER A N 1
ATOM 918 C CA . SER A 1 114 ? -10.163 -13.698 0.742 1.00 96.62 114 SER A CA 1
ATOM 919 C C . SER A 1 114 ? -10.563 -13.475 2.192 1.00 96.62 114 SER A C 1
ATOM 921 O O . SER A 1 114 ? -9.690 -13.318 3.044 1.00 96.62 114 SER A O 1
ATOM 923 N N . ASP A 1 115 ? -11.865 -13.442 2.458 1.00 95.69 115 ASP A N 1
ATOM 924 C CA . ASP A 1 115 ? -12.417 -13.294 3.807 1.00 95.69 115 ASP A CA 1
ATOM 925 C C . ASP A 1 115 ? -12.826 -14.641 4.427 1.00 95.69 115 ASP A C 1
ATOM 927 O O . ASP A 1 115 ? -12.863 -15.684 3.768 1.00 95.69 115 ASP A O 1
ATOM 931 N N . ASP A 1 116 ? -13.176 -14.608 5.713 1.00 93.19 116 ASP A N 1
ATOM 932 C CA . ASP A 1 116 ? -13.645 -15.774 6.476 1.00 93.19 116 ASP A CA 1
ATOM 933 C C . ASP A 1 116 ? -14.942 -16.406 5.941 1.00 93.19 116 ASP A C 1
ATOM 935 O O . ASP A 1 116 ? -15.293 -17.532 6.304 1.00 93.19 116 ASP A O 1
ATOM 939 N N . GLN A 1 117 ? -15.680 -15.689 5.094 1.00 90.56 117 GLN A N 1
ATOM 940 C CA . GLN A 1 117 ? -16.941 -16.145 4.508 1.00 90.56 117 GLN A CA 1
ATOM 941 C C . GLN A 1 117 ? -16.709 -16.863 3.170 1.00 90.56 117 GLN A C 1
ATOM 943 O O . GLN A 1 117 ? -17.647 -17.425 2.601 1.00 90.56 117 GLN A O 1
ATOM 948 N N . GLY A 1 118 ? -15.457 -16.901 2.700 1.00 89.62 118 GLY A N 1
ATOM 949 C CA . GLY A 1 118 ? -15.050 -17.531 1.451 1.00 89.62 118 GLY A CA 1
ATOM 950 C C . GLY A 1 118 ? -15.237 -16.639 0.226 1.00 89.62 118 GLY A C 1
ATOM 951 O O . GLY A 1 118 ? -15.123 -17.143 -0.894 1.00 89.62 118 GLY A O 1
ATOM 952 N N . ASN A 1 119 ? -15.515 -15.343 0.402 1.00 94.06 119 ASN A N 1
ATOM 953 C CA . ASN A 1 119 ? -15.478 -14.403 -0.713 1.00 94.06 119 ASN A CA 1
ATOM 954 C C . ASN A 1 119 ? -14.019 -14.121 -1.071 1.00 94.06 119 ASN A C 1
ATOM 956 O O . ASN A 1 119 ? -13.162 -14.044 -0.191 1.00 94.06 119 ASN A O 1
ATOM 960 N N . SER A 1 120 ? -13.745 -13.956 -2.363 1.00 95.25 120 SER A N 1
ATOM 961 C CA . SER A 1 120 ? -12.412 -13.643 -2.870 1.00 95.25 120 SER A CA 1
ATOM 962 C C . SER A 1 120 ? -12.483 -12.418 -3.766 1.00 95.25 120 SER A C 1
ATOM 964 O O . SER A 1 120 ? -13.356 -12.323 -4.631 1.00 95.25 120 SER A O 1
ATOM 966 N N . TYR A 1 121 ? -11.567 -11.491 -3.532 1.00 95.56 121 TYR A N 1
ATOM 967 C CA . TYR A 1 121 ? -11.491 -10.189 -4.168 1.00 95.56 121 TYR A CA 1
ATOM 968 C C . TYR A 1 121 ? -10.160 -10.107 -4.906 1.00 95.56 121 TYR A C 1
ATOM 970 O O . TYR A 1 121 ? -9.092 -10.291 -4.314 1.00 95.56 121 TYR A O 1
ATOM 978 N N . GLU A 1 122 ? -10.233 -9.864 -6.210 1.00 96.00 122 GLU A N 1
ATOM 979 C CA . GLU A 1 122 ? -9.063 -9.742 -7.068 1.00 96.00 122 GLU A CA 1
ATOM 980 C C . GLU A 1 122 ? -8.589 -8.295 -7.099 1.00 96.00 122 GLU A C 1
ATOM 982 O O . GLU A 1 122 ? -9.342 -7.378 -7.424 1.00 96.00 122 GLU A O 1
ATOM 987 N N . PHE A 1 123 ? -7.320 -8.098 -6.761 1.00 94.06 123 PHE A N 1
ATOM 988 C CA . PHE A 1 123 ? -6.675 -6.802 -6.851 1.00 94.06 123 PHE A CA 1
ATOM 989 C C . PHE A 1 123 ? -5.906 -6.753 -8.168 1.00 94.06 123 PHE A C 1
ATOM 991 O O . PHE A 1 123 ? -5.154 -7.668 -8.498 1.00 94.06 123 PHE A O 1
ATOM 998 N N . SER A 1 124 ? -6.104 -5.683 -8.931 1.00 92.56 124 SER A N 1
ATOM 999 C CA . SER A 1 124 ? -5.494 -5.478 -10.246 1.00 92.56 124 SER A CA 1
ATOM 1000 C C . SER A 1 124 ? -4.387 -4.437 -10.173 1.00 92.56 124 SER A C 1
ATOM 1002 O O . SER A 1 124 ? -4.497 -3.465 -9.424 1.00 92.56 124 SER A O 1
ATOM 1004 N N . PHE A 1 125 ? -3.342 -4.620 -10.981 1.00 89.06 125 PHE A N 1
ATOM 1005 C CA . PHE A 1 125 ? -2.275 -3.636 -11.134 1.00 89.06 125 PHE A CA 1
ATOM 1006 C C . PHE A 1 125 ? -2.828 -2.320 -11.690 1.00 89.06 125 PHE A C 1
ATOM 1008 O O . PHE A 1 125 ? -3.584 -2.321 -12.666 1.00 89.06 125 PHE A O 1
ATOM 1015 N N . VAL A 1 126 ? -2.428 -1.196 -11.096 1.00 81.00 126 VAL A N 1
ATOM 1016 C CA . VAL A 1 126 ? -2.819 0.138 -11.565 1.00 81.00 126 VAL A CA 1
ATOM 1017 C C . VAL A 1 126 ? -1.598 0.881 -12.090 1.00 81.00 126 VAL A C 1
ATOM 1019 O O . VAL A 1 126 ? -0.689 1.229 -11.346 1.00 81.00 126 VAL A O 1
ATOM 1022 N N . GLU A 1 127 ? -1.594 1.144 -13.399 1.00 66.31 127 GLU A N 1
ATOM 1023 C CA . GLU A 1 127 ? -0.428 1.697 -14.104 1.00 66.31 127 GLU A CA 1
ATOM 1024 C C . GLU A 1 127 ? -0.138 3.168 -13.780 1.00 66.31 127 GLU A C 1
ATOM 1026 O O . GLU A 1 127 ? 0.979 3.643 -13.990 1.00 66.31 127 GLU A O 1
ATOM 1031 N N . LYS A 1 128 ? -1.146 3.914 -13.319 1.00 62.56 128 LYS A N 1
ATOM 1032 C CA . LYS A 1 128 ? -1.050 5.356 -13.106 1.00 62.56 128 LYS A CA 1
ATOM 1033 C C . LYS A 1 128 ? -1.803 5.748 -11.846 1.00 62.56 128 LYS A C 1
ATOM 1035 O O . LYS A 1 128 ? -3.031 5.702 -11.818 1.00 62.56 128 LYS A O 1
ATOM 1040 N N . ILE A 1 129 ? -1.055 6.172 -10.834 1.00 58.03 129 ILE A N 1
ATOM 1041 C CA . ILE A 1 129 ? -1.607 6.886 -9.688 1.00 58.03 129 ILE A CA 1
ATOM 1042 C C . ILE A 1 129 ? -1.204 8.342 -9.859 1.00 58.03 129 ILE A C 1
ATOM 1044 O O . ILE A 1 129 ? -0.025 8.680 -9.945 1.00 58.03 129 ILE A O 1
ATOM 1048 N N . THR A 1 130 ? -2.208 9.196 -9.986 1.00 53.56 130 THR A N 1
ATOM 1049 C CA . THR A 1 130 ? -2.012 10.632 -10.117 1.00 53.56 130 THR A CA 1
ATOM 1050 C C . THR A 1 130 ? -2.019 11.225 -8.717 1.00 53.56 130 THR A C 1
ATOM 1052 O O . THR A 1 130 ? -3.067 11.280 -8.076 1.00 53.56 130 THR A O 1
ATOM 1055 N N . PHE A 1 131 ? -0.846 11.633 -8.236 1.00 46.81 131 PHE A N 1
ATOM 1056 C CA . PHE A 1 131 ? -0.753 12.468 -7.049 1.00 46.81 131 PHE A CA 1
ATOM 1057 C C . PHE A 1 131 ? -0.869 13.918 -7.500 1.00 46.81 131 PHE A C 1
ATOM 1059 O O . PHE A 1 131 ? -0.193 14.345 -8.433 1.00 46.81 131 PHE A O 1
ATOM 1066 N N . ILE A 1 132 ? -1.775 14.653 -6.869 1.00 47.47 132 ILE A N 1
ATOM 1067 C CA . ILE A 1 132 ? -1.851 16.099 -7.033 1.00 47.47 132 ILE A CA 1
ATOM 1068 C C . ILE A 1 132 ? -0.921 16.665 -5.966 1.00 47.47 132 ILE A C 1
ATOM 1070 O O . ILE A 1 132 ? -1.295 16.689 -4.793 1.00 47.47 132 ILE A O 1
ATOM 1074 N N . ASP A 1 133 ? 0.293 17.049 -6.353 1.00 37.34 133 ASP A N 1
ATOM 1075 C CA . ASP A 1 133 ? 1.155 17.839 -5.482 1.00 37.34 133 ASP A CA 1
ATOM 1076 C C . ASP A 1 133 ? 0.842 19.320 -5.706 1.00 37.34 133 ASP A C 1
ATOM 1078 O O . ASP A 1 133 ? 0.600 19.779 -6.825 1.00 37.34 133 ASP A O 1
ATOM 1082 N N . THR A 1 134 ? 0.756 20.069 -4.616 1.00 45.31 134 THR A N 1
ATOM 1083 C CA . THR A 1 134 ? 0.407 21.486 -4.658 1.00 45.31 134 THR A CA 1
ATOM 1084 C C . THR A 1 134 ? 1.675 22.277 -4.405 1.00 45.31 134 THR A C 1
ATOM 1086 O O . THR A 1 134 ? 2.107 22.409 -3.260 1.00 45.31 134 THR A O 1
ATOM 1089 N N . ILE A 1 135 ? 2.285 22.807 -5.465 1.00 45.16 135 ILE A N 1
ATOM 1090 C CA . ILE A 1 135 ? 3.437 23.694 -5.324 1.00 45.16 135 ILE A CA 1
ATOM 1091 C C . ILE A 1 135 ? 2.902 25.116 -5.152 1.00 45.16 135 ILE A C 1
ATOM 1093 O O . ILE A 1 135 ? 2.231 25.665 -6.030 1.00 45.16 135 ILE A O 1
ATOM 1097 N N . TYR A 1 136 ? 3.202 25.714 -4.001 1.00 44.06 136 TYR A N 1
ATOM 1098 C CA . TYR A 1 136 ? 2.921 27.119 -3.728 1.00 44.06 136 TYR A CA 1
ATOM 1099 C C . TYR A 1 136 ? 4.053 27.972 -4.297 1.00 44.06 136 TYR A C 1
ATOM 1101 O O . TYR A 1 136 ? 5.179 27.928 -3.797 1.00 44.06 136 TYR A O 1
ATOM 1109 N N . LEU A 1 137 ? 3.761 28.750 -5.340 1.00 41.81 137 LEU A N 1
ATOM 1110 C CA . LEU A 1 137 ? 4.639 29.829 -5.775 1.00 41.81 137 LEU A CA 1
ATOM 1111 C C . LEU A 1 137 ? 4.112 31.138 -5.198 1.00 41.81 137 LEU A C 1
ATOM 1113 O O . LEU A 1 137 ? 3.019 31.587 -5.542 1.00 41.81 137 LEU A O 1
ATOM 1117 N N . ASP A 1 138 ? 4.919 31.744 -4.331 1.00 41.25 138 ASP A N 1
ATOM 1118 C CA . ASP A 1 138 ? 4.700 33.105 -3.862 1.00 41.25 138 ASP A CA 1
ATOM 1119 C C . ASP A 1 138 ? 4.974 34.066 -5.028 1.00 41.25 138 ASP A C 1
ATOM 1121 O O . ASP A 1 138 ? 6.115 34.446 -5.299 1.00 41.25 138 ASP A O 1
ATOM 1125 N N . THR A 1 139 ? 3.918 34.411 -5.769 1.00 47.81 139 THR A N 1
ATOM 1126 C CA . THR A 1 139 ? 3.972 35.421 -6.833 1.00 47.81 139 THR A CA 1
ATOM 1127 C C . THR A 1 139 ? 3.624 36.817 -6.318 1.00 47.81 139 THR A C 1
ATOM 1129 O O . THR A 1 139 ? 3.119 37.648 -7.075 1.00 47.81 139 THR A O 1
ATOM 1132 N N . THR A 1 140 ? 3.907 37.104 -5.039 1.00 49.91 140 THR A N 1
ATOM 1133 C CA . THR A 1 140 ? 3.743 38.448 -4.480 1.00 49.91 140 THR A CA 1
ATOM 1134 C C . THR A 1 140 ? 4.576 39.442 -5.272 1.00 49.91 140 THR A C 1
ATOM 1136 O O . THR A 1 140 ? 5.809 39.394 -5.306 1.00 49.91 140 THR A O 1
ATOM 1139 N N . PHE A 1 141 ? 3.890 40.394 -5.892 1.00 47.16 141 PHE A N 1
ATOM 1140 C CA . PHE A 1 141 ? 4.531 41.481 -6.611 1.00 47.16 141 PHE A CA 1
ATOM 1141 C C . PHE A 1 141 ? 4.030 42.825 -6.083 1.00 47.16 141 PHE A C 1
ATOM 1143 O O . PHE A 1 141 ? 2.842 43.037 -5.826 1.00 47.16 141 PHE A O 1
ATOM 1150 N N . THR A 1 142 ? 4.970 43.754 -5.914 1.00 42.97 142 THR A N 1
ATOM 1151 C CA . THR A 1 142 ? 4.706 45.076 -5.346 1.00 42.97 142 THR A CA 1
ATOM 1152 C C . THR A 1 142 ? 4.676 46.123 -6.451 1.00 42.97 142 THR A C 1
ATOM 1154 O O . THR A 1 142 ? 5.701 46.419 -7.067 1.00 42.97 142 THR A O 1
ATOM 1157 N N . PHE A 1 143 ? 3.522 46.758 -6.654 1.00 32.47 143 PHE A N 1
ATOM 1158 C CA . PHE A 1 143 ? 3.358 47.870 -7.590 1.00 32.47 143 PHE A CA 1
ATOM 1159 C C . PHE A 1 143 ? 3.056 49.159 -6.833 1.00 32.47 143 PHE A C 1
ATOM 1161 O O . PHE A 1 143 ? 2.077 49.249 -6.096 1.00 32.47 143 PHE A O 1
ATOM 1168 N N . TYR A 1 144 ? 3.906 50.176 -6.997 1.00 34.38 144 TYR A N 1
ATOM 1169 C CA . TYR A 1 144 ? 3.766 51.478 -6.326 1.00 34.38 144 TYR A CA 1
ATOM 1170 C C . TYR A 1 144 ? 3.516 51.396 -4.805 1.00 34.38 144 TYR A C 1
ATOM 1172 O O . TYR A 1 144 ? 2.753 52.182 -4.244 1.00 34.38 144 TYR A O 1
ATOM 1180 N N . GLY A 1 145 ? 4.179 50.456 -4.125 1.00 43.72 145 GLY A N 1
ATOM 1181 C CA . GLY A 1 145 ? 4.078 50.290 -2.670 1.00 43.72 145 GLY A CA 1
ATOM 1182 C C . GLY A 1 145 ? 2.811 49.579 -2.187 1.00 43.72 145 GLY A C 1
ATOM 1183 O O . GLY A 1 145 ? 2.621 49.471 -0.979 1.00 43.72 145 GLY A O 1
ATOM 1184 N N . TYR A 1 146 ? 1.974 49.086 -3.101 1.00 33.53 146 TYR A N 1
ATOM 1185 C CA . TYR A 1 146 ? 0.915 48.125 -2.811 1.00 33.53 146 TYR A CA 1
ATOM 1186 C C . TYR A 1 146 ? 1.389 46.724 -3.202 1.00 33.53 146 TYR A C 1
ATOM 1188 O O . TYR A 1 146 ? 1.794 46.512 -4.347 1.00 33.53 146 TYR A O 1
ATOM 1196 N N . SER A 1 147 ? 1.356 45.793 -2.250 1.00 40.56 147 SER A N 1
ATOM 1197 C CA . SER A 1 147 ? 1.589 44.369 -2.502 1.00 40.56 147 SER A CA 1
ATOM 1198 C C . SER A 1 147 ? 0.303 43.735 -3.016 1.00 40.56 147 SER A C 1
ATOM 1200 O O . SER A 1 147 ? -0.760 43.917 -2.417 1.00 40.56 147 SER A O 1
ATOM 1202 N N . PHE A 1 148 ? 0.401 43.040 -4.144 1.00 43.06 148 PHE A N 1
ATOM 1203 C CA . PHE A 1 148 ? -0.664 42.198 -4.666 1.00 43.06 148 PHE A CA 1
ATOM 1204 C C . PHE A 1 148 ? -0.272 40.746 -4.403 1.00 43.06 148 PHE A C 1
ATOM 1206 O O . PHE A 1 148 ? 0.643 40.231 -5.044 1.00 43.06 148 PHE A O 1
ATOM 1213 N N . ASP A 1 149 ? -0.969 40.116 -3.458 1.00 45.38 149 ASP A N 1
ATOM 1214 C CA . ASP A 1 149 ? -0.773 38.710 -3.113 1.00 45.38 149 ASP A CA 1
ATOM 1215 C C . ASP A 1 149 ? -1.634 37.872 -4.062 1.00 45.38 149 ASP A C 1
ATOM 1217 O O . ASP A 1 149 ? -2.853 37.749 -3.902 1.00 45.38 149 ASP A O 1
ATOM 1221 N N . TRP A 1 150 ? -1.014 37.360 -5.120 1.00 46.28 150 TRP A N 1
ATOM 1222 C CA . TRP A 1 150 ? -1.580 36.278 -5.913 1.00 46.28 150 TRP A CA 1
ATOM 1223 C C . TRP A 1 150 ? -0.862 35.004 -5.486 1.00 46.28 150 TRP A C 1
ATOM 1225 O O . TRP A 1 150 ? 0.254 34.743 -5.927 1.00 46.28 150 TRP A O 1
ATOM 1235 N N . ASP A 1 151 ? -1.488 34.217 -4.615 1.00 40.41 151 ASP A N 1
ATOM 1236 C CA . ASP A 1 151 ? -1.055 32.846 -4.351 1.00 40.41 151 ASP A CA 1
ATOM 1237 C C . ASP A 1 151 ? -1.451 31.993 -5.559 1.00 40.41 151 ASP A C 1
ATOM 1239 O O . ASP A 1 151 ? -2.556 31.444 -5.637 1.00 40.41 151 ASP A O 1
ATOM 1243 N N . THR A 1 152 ? -0.572 31.917 -6.558 1.00 42.41 152 THR A N 1
ATOM 1244 C CA . THR A 1 152 ? -0.809 31.032 -7.697 1.00 42.41 152 THR 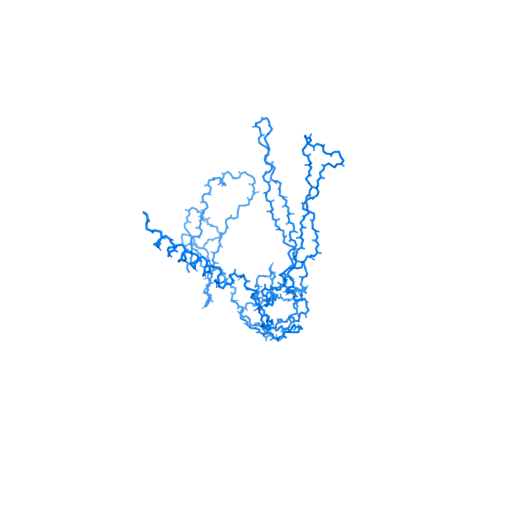A CA 1
ATOM 1245 C C . THR A 1 152 ? -0.542 29.606 -7.238 1.00 42.41 152 THR A C 1
ATOM 1247 O O . THR A 1 152 ? 0.597 29.167 -7.102 1.00 42.41 152 THR A O 1
ATOM 1250 N N . THR A 1 153 ? -1.622 28.874 -6.978 1.00 41.44 153 THR A N 1
ATOM 1251 C CA . THR A 1 153 ? -1.561 27.437 -6.721 1.00 41.44 153 THR A CA 1
ATOM 1252 C C . THR A 1 153 ? -1.360 26.725 -8.055 1.00 41.44 153 THR A C 1
ATOM 1254 O O . THR A 1 153 ? -2.284 26.678 -8.870 1.00 41.44 153 THR A O 1
ATOM 1257 N N . ILE A 1 154 ? -0.165 26.186 -8.299 1.00 44.12 154 ILE A N 1
ATOM 1258 C CA . ILE A 1 154 ? 0.056 25.287 -9.434 1.00 44.12 154 ILE A CA 1
ATOM 1259 C C . ILE A 1 154 ? -0.093 23.860 -8.915 1.00 44.12 154 ILE A C 1
ATOM 1261 O O . ILE A 1 154 ? 0.620 23.427 -8.010 1.00 44.12 154 ILE A O 1
ATOM 1265 N N . TYR A 1 155 ? -1.052 23.137 -9.487 1.00 42.41 155 TYR A N 1
ATOM 1266 C CA . TYR A 1 155 ? -1.168 21.701 -9.287 1.00 42.41 155 TYR A CA 1
ATOM 1267 C C . TYR A 1 155 ? -0.144 21.021 -10.186 1.00 42.41 155 TYR A C 1
ATOM 1269 O O . TYR A 1 155 ? -0.366 20.897 -11.392 1.00 42.41 155 TYR A O 1
ATOM 1277 N N . ASP A 1 156 ? 0.972 20.596 -9.606 1.00 38.31 156 ASP A N 1
ATOM 1278 C CA . ASP A 1 156 ? 1.878 19.692 -10.294 1.00 38.31 156 ASP A CA 1
ATOM 1279 C C . ASP A 1 156 ? 1.326 18.274 -10.137 1.00 38.31 156 ASP A C 1
ATOM 1281 O O . ASP A 1 156 ? 1.214 17.725 -9.037 1.00 38.31 156 ASP A O 1
ATOM 1285 N N . THR A 1 157 ? 0.890 17.691 -11.249 1.00 46.91 157 THR A N 1
ATOM 1286 C CA . THR A 1 157 ? 0.314 16.347 -11.234 1.00 46.91 157 THR A CA 1
ATOM 1287 C C . THR A 1 157 ? 1.402 15.330 -11.522 1.00 46.91 157 THR A C 1
ATOM 1289 O O . THR A 1 157 ? 1.472 14.750 -12.607 1.00 46.91 157 THR A O 1
ATOM 1292 N N . ASN A 1 158 ? 2.246 15.089 -10.521 1.00 48.94 158 ASN A N 1
ATOM 1293 C CA . ASN A 1 158 ? 3.281 14.075 -10.616 1.00 48.94 158 ASN A CA 1
ATOM 1294 C C . ASN A 1 158 ? 2.644 12.686 -10.737 1.00 48.94 158 ASN A C 1
ATOM 1296 O O . ASN A 1 158 ? 1.997 12.148 -9.831 1.00 48.94 158 ASN A O 1
ATOM 1300 N N . ASN A 1 159 ? 2.822 12.090 -11.912 1.00 52.81 159 ASN A N 1
ATOM 1301 C CA . ASN A 1 159 ? 2.342 10.751 -12.209 1.00 52.81 159 ASN A CA 1
ATOM 1302 C C . ASN A 1 159 ? 3.399 9.742 -11.771 1.00 52.81 159 ASN A C 1
ATOM 1304 O O . ASN A 1 159 ? 4.260 9.347 -12.556 1.00 52.81 159 ASN A O 1
ATOM 1308 N N . ILE A 1 160 ? 3.328 9.315 -10.512 1.00 52.84 160 ILE A N 1
ATOM 1309 C CA . ILE A 1 160 ? 4.251 8.314 -9.980 1.00 52.84 160 ILE A CA 1
ATOM 1310 C C . ILE A 1 160 ? 3.733 6.923 -10.349 1.00 52.84 160 ILE A C 1
ATOM 1312 O O . ILE A 1 160 ? 2.598 6.547 -10.043 1.00 52.84 160 ILE A O 1
ATOM 1316 N N . ARG A 1 161 ? 4.583 6.131 -11.004 1.00 59.41 161 ARG A N 1
ATOM 1317 C CA . ARG A 1 161 ? 4.306 4.721 -11.292 1.00 59.41 161 ARG A CA 1
ATOM 1318 C C . ARG A 1 161 ? 4.821 3.864 -10.144 1.00 59.41 161 ARG A C 1
ATOM 1320 O O . ARG A 1 161 ? 6.019 3.619 -10.028 1.00 59.41 161 ARG A O 1
ATOM 1327 N N . ILE A 1 162 ? 3.903 3.440 -9.281 1.00 64.19 162 ILE A N 1
ATOM 1328 C CA . ILE A 1 162 ? 4.183 2.631 -8.089 1.00 64.19 162 ILE A CA 1
ATOM 1329 C C . ILE A 1 162 ? 3.576 1.243 -8.284 1.00 64.19 162 ILE A C 1
ATOM 1331 O O . ILE A 1 162 ? 2.550 1.099 -8.946 1.00 64.19 162 ILE A O 1
ATOM 1335 N N . ASN A 1 163 ? 4.203 0.211 -7.718 1.00 73.19 163 ASN A N 1
ATOM 1336 C CA . ASN A 1 163 ? 3.756 -1.164 -7.898 1.00 73.19 163 ASN A CA 1
ATOM 1337 C C . ASN A 1 163 ? 2.594 -1.548 -6.971 1.00 73.19 163 ASN A C 1
ATOM 1339 O O . ASN A 1 163 ? 2.762 -2.352 -6.051 1.00 73.19 163 ASN A O 1
ATOM 1343 N N . PHE A 1 164 ? 1.436 -0.918 -7.174 1.00 84.75 164 PHE A N 1
ATOM 1344 C CA . PHE A 1 164 ? 0.241 -1.135 -6.367 1.00 84.75 164 PHE A CA 1
ATOM 1345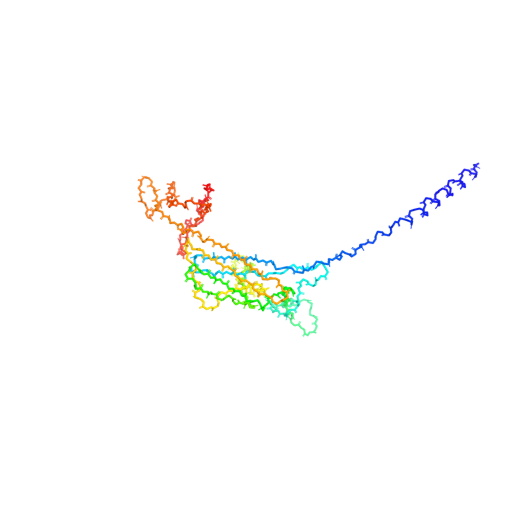 C C . PHE A 1 164 ? -0.832 -1.913 -7.117 1.00 84.75 164 PHE A C 1
ATOM 1347 O O . PHE A 1 164 ? -1.159 -1.650 -8.276 1.00 84.75 164 PHE A O 1
ATOM 1354 N N . TYR A 1 165 ? -1.410 -2.849 -6.379 1.00 90.06 165 TYR A N 1
ATOM 1355 C CA . TYR A 1 165 ? -2.591 -3.597 -6.739 1.00 90.06 165 TYR A CA 1
ATOM 1356 C C . TYR A 1 165 ? -3.751 -3.073 -5.895 1.00 90.06 165 TYR A C 1
ATOM 1358 O O . TYR A 1 165 ? -3.615 -2.906 -4.678 1.00 90.06 165 TYR A O 1
ATOM 1366 N N . LEU A 1 166 ? -4.871 -2.784 -6.552 1.00 89.81 166 LEU A N 1
ATOM 1367 C CA . LEU A 1 166 ? -6.075 -2.187 -5.971 1.00 89.81 166 LEU A CA 1
ATOM 1368 C C . LEU A 1 166 ? -7.300 -3.000 -6.400 1.00 89.81 166 LEU A C 1
ATOM 1370 O O . LEU A 1 166 ? -7.313 -3.567 -7.495 1.00 89.81 166 LEU A O 1
ATOM 1374 N N . ASP A 1 167 ? -8.350 -3.020 -5.583 1.00 89.69 167 ASP A N 1
ATOM 1375 C CA . ASP A 1 167 ? -9.650 -3.496 -6.053 1.00 89.69 167 ASP A CA 1
ATOM 1376 C C . ASP A 1 167 ? -10.278 -2.448 -6.983 1.00 89.69 167 ASP A C 1
ATOM 1378 O O . ASP A 1 167 ? -10.804 -1.424 -6.548 1.00 89.69 167 ASP A O 1
ATOM 1382 N N . THR A 1 168 ? -10.233 -2.714 -8.286 1.00 85.50 168 THR A N 1
ATOM 1383 C CA . THR A 1 168 ? -10.809 -1.830 -9.310 1.00 85.50 168 THR A CA 1
ATOM 1384 C C . THR A 1 168 ? -12.321 -1.995 -9.459 1.00 85.50 168 THR A C 1
ATOM 1386 O O . THR A 1 168 ? -12.965 -1.187 -10.129 1.00 85.50 168 THR A O 1
ATOM 1389 N N . THR A 1 169 ? -12.908 -3.019 -8.832 1.00 88.06 169 THR A N 1
ATOM 1390 C CA . THR A 1 169 ? -14.353 -3.276 -8.870 1.00 88.06 169 THR A CA 1
ATOM 1391 C C . THR A 1 169 ? -15.117 -2.486 -7.808 1.00 88.06 169 THR A C 1
ATOM 1393 O O . THR A 1 169 ? -16.324 -2.285 -7.955 1.00 88.06 169 THR A O 1
ATOM 1396 N N . GLY A 1 170 ? -14.428 -2.030 -6.755 1.00 84.62 170 GLY A N 1
ATOM 1397 C CA . GLY A 1 170 ? -15.027 -1.337 -5.613 1.00 84.62 170 GLY A CA 1
ATOM 1398 C C . GLY A 1 170 ? -15.931 -2.234 -4.761 1.00 84.62 170 GLY A C 1
ATOM 1399 O O . GLY A 1 170 ? -16.836 -1.738 -4.092 1.00 84.62 170 GLY A O 1
ATOM 1400 N N . THR A 1 171 ? -15.738 -3.552 -4.823 1.00 89.12 171 THR A N 1
ATOM 1401 C CA . THR A 1 171 ? -16.526 -4.540 -4.070 1.00 89.12 171 THR A CA 1
ATOM 1402 C C . THR A 1 171 ? -15.868 -4.934 -2.753 1.00 89.12 171 THR A C 1
ATOM 1404 O O . THR A 1 171 ? -16.552 -5.386 -1.833 1.00 89.12 171 THR A O 1
ATOM 1407 N N . PHE A 1 172 ? -14.558 -4.734 -2.634 1.00 92.25 172 PHE A N 1
ATOM 1408 C CA . PHE A 1 172 ? -13.801 -4.982 -1.424 1.00 92.25 172 PHE A CA 1
ATOM 1409 C C . PHE A 1 172 ? -14.016 -3.853 -0.415 1.00 92.25 172 PHE A C 1
ATOM 1411 O O . PHE A 1 172 ? -13.416 -2.783 -0.501 1.00 92.25 172 PHE A O 1
ATOM 1418 N N . ASN A 1 173 ? -14.864 -4.121 0.576 1.00 91.88 173 ASN A N 1
ATOM 1419 C CA . ASN A 1 173 ? -15.088 -3.251 1.724 1.00 91.88 173 ASN A CA 1
ATOM 1420 C C . ASN A 1 173 ? -14.745 -4.023 3.010 1.00 91.88 173 ASN A C 1
ATOM 1422 O O . ASN A 1 173 ? -15.597 -4.774 3.509 1.00 91.88 173 ASN A O 1
ATOM 1426 N N . PRO A 1 174 ? -13.504 -3.919 3.519 1.00 93.06 174 PRO A N 1
ATOM 1427 C CA . PRO A 1 174 ? -13.065 -4.738 4.637 1.00 93.06 174 PRO A CA 1
ATOM 1428 C C . PRO A 1 174 ? -13.874 -4.422 5.899 1.00 93.06 174 PRO A C 1
ATOM 1430 O O . PRO A 1 174 ? -14.174 -3.270 6.202 1.00 93.06 174 PRO A O 1
ATOM 1433 N N . GLN A 1 175 ? -14.245 -5.464 6.634 1.00 93.94 175 GLN A N 1
ATOM 1434 C CA . GLN A 1 175 ? -15.027 -5.364 7.862 1.00 93.94 175 GLN A CA 1
ATOM 1435 C C . GLN A 1 175 ? -14.100 -5.407 9.080 1.00 93.94 175 GLN A C 1
ATOM 1437 O O . GLN A 1 175 ? -13.048 -6.048 9.009 1.00 93.94 175 GLN A O 1
ATOM 1442 N N . PRO A 1 176 ? -14.449 -4.743 10.197 1.00 92.31 176 PRO A N 1
ATOM 1443 C CA . PRO A 1 176 ? -13.692 -4.859 11.439 1.00 92.31 176 PRO A CA 1
ATOM 1444 C C . PRO A 1 176 ? -13.733 -6.285 11.992 1.00 92.31 176 PRO A C 1
ATOM 1446 O O . PRO A 1 176 ? -14.650 -7.052 11.693 1.00 92.31 176 PRO A O 1
ATOM 1449 N N . GLU A 1 177 ? -12.738 -6.627 12.810 1.00 91.38 177 GLU A N 1
ATOM 1450 C CA . GLU A 1 177 ? -12.649 -7.910 13.526 1.00 91.38 177 GLU A CA 1
ATOM 1451 C C . GLU A 1 177 ? -12.797 -9.151 12.624 1.00 91.38 177 GLU A C 1
ATOM 1453 O O . GLU A 1 177 ? -13.287 -10.198 13.044 1.00 91.38 177 GLU A O 1
ATOM 1458 N N . THR A 1 178 ? -12.375 -9.034 11.366 1.00 93.81 178 THR A N 1
ATOM 1459 C CA . THR A 1 178 ? -12.522 -10.070 10.340 1.00 93.81 178 THR A CA 1
ATOM 1460 C C . THR A 1 178 ? -11.143 -10.541 9.902 1.00 93.81 178 THR A C 1
ATOM 1462 O O . THR A 1 178 ? -10.226 -9.724 9.753 1.00 93.81 178 THR A O 1
ATOM 1465 N N . ASN A 1 179 ? -10.961 -11.852 9.710 1.00 95.94 179 ASN A N 1
ATOM 1466 C CA . ASN A 1 179 ? -9.701 -12.355 9.178 1.00 95.94 179 ASN A CA 1
ATOM 1467 C C . ASN A 1 179 ? -9.718 -12.311 7.655 1.00 95.94 179 ASN A C 1
ATOM 1469 O O . ASN A 1 179 ? -10.702 -12.654 6.996 1.00 95.94 179 ASN A O 1
ATOM 1473 N N . TYR A 1 180 ? -8.581 -11.897 7.114 1.00 96.75 180 TYR A N 1
ATOM 1474 C CA . TYR A 1 180 ? -8.329 -11.854 5.691 1.00 96.75 180 TYR A CA 1
ATOM 1475 C C . TYR A 1 180 ? -7.064 -12.632 5.372 1.00 96.75 180 TYR A C 1
ATOM 1477 O O . TYR A 1 180 ? -6.049 -12.523 6.068 1.00 96.75 180 TYR A O 1
ATOM 1485 N N . GLN A 1 181 ? -7.120 -13.390 4.284 1.00 96.94 181 GLN A N 1
ATOM 1486 C CA . GLN A 1 181 ? -5.988 -14.109 3.729 1.00 96.94 181 GLN A CA 1
ATOM 1487 C C . GLN A 1 181 ? -5.581 -13.481 2.399 1.00 96.94 181 GLN A C 1
ATOM 1489 O O . GLN A 1 181 ? -6.400 -13.311 1.501 1.00 96.94 181 GLN A O 1
ATOM 1494 N N . LEU A 1 182 ? -4.296 -13.177 2.273 1.00 96.81 182 LEU A N 1
ATOM 1495 C CA . LEU A 1 182 ? -3.660 -12.720 1.048 1.00 96.81 182 LEU A CA 1
ATOM 1496 C C . LEU A 1 182 ? -3.004 -13.910 0.342 1.00 96.81 182 LEU A C 1
ATOM 1498 O O . LEU A 1 182 ? -2.290 -14.688 0.977 1.00 96.81 182 LEU A O 1
ATOM 1502 N N . SER A 1 183 ? -3.204 -14.024 -0.967 1.00 97.00 183 SER A N 1
ATOM 1503 C CA . SER A 1 183 ? -2.506 -14.962 -1.843 1.00 97.00 183 SER A CA 1
ATOM 1504 C C . SER A 1 183 ? -2.000 -14.229 -3.079 1.00 97.00 183 SER A C 1
ATOM 1506 O O . SER A 1 183 ? -2.764 -13.551 -3.762 1.00 97.00 183 SER A O 1
ATOM 1508 N N . ILE A 1 184 ? -0.702 -14.351 -3.346 1.00 97.25 184 ILE A N 1
ATOM 1509 C CA . ILE A 1 184 ? -0.024 -13.709 -4.469 1.00 97.25 184 ILE A CA 1
ATOM 1510 C C . ILE A 1 184 ? 0.728 -14.771 -5.258 1.00 97.25 184 ILE A C 1
ATOM 1512 O O . ILE A 1 184 ? 1.497 -15.550 -4.694 1.00 97.25 184 ILE A O 1
ATOM 1516 N N . THR A 1 185 ? 0.535 -14.772 -6.573 1.00 96.50 185 THR A N 1
ATOM 1517 C CA . THR A 1 185 ? 1.339 -15.562 -7.511 1.00 96.50 185 THR A CA 1
ATOM 1518 C C . THR A 1 185 ? 1.840 -14.649 -8.618 1.00 96.50 185 THR A C 1
ATOM 1520 O O . THR A 1 185 ? 1.031 -14.023 -9.295 1.00 96.50 185 THR A O 1
ATOM 1523 N N . ALA A 1 186 ? 3.154 -14.583 -8.818 1.00 94.69 186 ALA A N 1
ATOM 1524 C CA . ALA A 1 186 ? 3.771 -13.811 -9.894 1.00 94.69 186 ALA A CA 1
ATOM 1525 C C . ALA A 1 186 ? 4.682 -14.719 -10.740 1.00 94.69 186 ALA A C 1
ATOM 1527 O O . ALA A 1 186 ? 5.352 -15.591 -10.177 1.00 94.69 186 ALA A O 1
ATOM 1528 N N . PRO A 1 187 ? 4.732 -14.556 -12.073 1.00 92.88 187 PRO A N 1
ATOM 1529 C CA . PRO A 1 187 ? 5.609 -15.355 -12.923 1.00 92.88 187 PRO A CA 1
ATOM 1530 C C . PRO A 1 187 ? 7.084 -15.221 -12.529 1.00 92.88 187 PRO A C 1
ATOM 1532 O O . PRO A 1 187 ? 7.600 -14.118 -12.386 1.00 92.88 187 PRO A O 1
ATOM 1535 N N . GLY A 1 188 ? 7.772 -16.354 -12.371 1.00 90.69 188 GLY A N 1
ATOM 1536 C CA . GLY A 1 188 ? 9.196 -16.380 -12.017 1.00 90.69 188 GLY A CA 1
ATOM 1537 C C . GLY A 1 188 ? 9.502 -16.212 -10.525 1.00 90.69 188 GLY A C 1
ATOM 1538 O O . GLY A 1 188 ? 10.673 -16.227 -10.167 1.00 90.69 188 GLY A O 1
ATOM 1539 N N . PHE A 1 189 ? 8.483 -16.112 -9.667 1.00 93.19 189 PHE A N 1
ATOM 1540 C CA . PHE A 1 189 ? 8.644 -16.002 -8.218 1.00 93.19 189 PHE A CA 1
ATOM 1541 C C . PHE A 1 189 ? 7.880 -17.096 -7.474 1.00 93.19 189 PHE A C 1
ATOM 1543 O O . PHE A 1 189 ? 6.866 -17.612 -7.954 1.00 93.19 189 PHE A O 1
ATOM 1550 N N . ASP A 1 190 ? 8.344 -17.413 -6.268 1.00 93.88 190 ASP A N 1
ATOM 1551 C CA . ASP A 1 190 ? 7.614 -18.294 -5.363 1.00 93.88 190 ASP A CA 1
ATOM 1552 C C . ASP A 1 190 ? 6.292 -17.640 -4.905 1.00 93.88 190 ASP A C 1
ATOM 1554 O O . ASP A 1 190 ? 6.258 -16.430 -4.647 1.00 93.88 190 ASP A O 1
ATOM 1558 N N . PRO A 1 191 ? 5.193 -18.411 -4.771 1.00 94.94 191 PRO A N 1
ATOM 1559 C CA . PRO A 1 191 ? 3.932 -17.889 -4.258 1.00 94.94 191 PRO A CA 1
ATOM 1560 C C . PRO A 1 191 ? 4.071 -17.339 -2.837 1.00 94.94 191 PRO A C 1
ATOM 1562 O O . PRO A 1 191 ? 4.689 -17.963 -1.972 1.00 94.94 191 PRO A O 1
ATOM 1565 N N . VAL A 1 192 ? 3.422 -16.206 -2.571 1.00 94.88 192 VAL A N 1
ATOM 1566 C CA . VAL A 1 192 ? 3.416 -15.560 -1.253 1.00 94.88 192 VAL A CA 1
ATOM 1567 C C . VAL A 1 192 ? 2.013 -15.606 -0.665 1.00 94.88 192 VAL A C 1
ATOM 1569 O O . VAL A 1 192 ? 1.021 -15.352 -1.348 1.00 94.88 192 VAL A O 1
ATOM 1572 N N . SER A 1 193 ? 1.924 -15.907 0.628 1.00 95.06 193 SER A N 1
ATOM 1573 C CA . SER A 1 193 ? 0.674 -15.843 1.379 1.00 95.06 193 SER A CA 1
ATOM 1574 C C . SER A 1 193 ? 0.841 -15.036 2.656 1.00 95.06 193 SER A C 1
ATOM 1576 O O . SER A 1 193 ? 1.865 -15.153 3.329 1.00 95.06 193 SER A O 1
ATOM 1578 N N . GLY A 1 194 ? -0.185 -14.278 3.019 1.00 93.31 194 GLY A N 1
ATOM 1579 C CA . GLY A 1 194 ? -0.253 -13.534 4.271 1.00 93.31 194 GLY A CA 1
ATOM 1580 C C . GLY A 1 194 ? -1.610 -13.711 4.936 1.00 93.31 194 GLY A C 1
ATOM 1581 O O . GLY A 1 194 ? -2.577 -14.110 4.292 1.00 93.31 194 GLY A O 1
ATOM 1582 N N . PHE A 1 195 ? -1.686 -13.412 6.225 1.00 94.19 195 PHE A N 1
ATOM 1583 C CA . PHE A 1 195 ? -2.949 -13.349 6.949 1.00 94.19 195 PHE A CA 1
ATOM 1584 C C . PHE A 1 195 ? -2.929 -12.150 7.889 1.00 94.19 195 PHE A C 1
ATOM 1586 O O . PHE A 1 195 ? -1.876 -11.791 8.421 1.00 94.19 195 PHE A O 1
ATOM 1593 N N . LEU A 1 196 ? -4.089 -11.541 8.098 1.00 93.12 196 LEU A N 1
ATOM 1594 C CA . LEU A 1 196 ? -4.275 -10.522 9.120 1.00 93.12 196 LEU A CA 1
ATOM 1595 C C . LEU A 1 196 ? -5.693 -10.580 9.677 1.00 93.12 196 LEU A C 1
ATOM 1597 O O . LEU A 1 196 ? -6.600 -11.098 9.031 1.00 93.12 196 LEU A O 1
ATOM 1601 N N . THR A 1 197 ? -5.871 -10.000 10.858 1.00 92.94 197 THR A N 1
ATOM 1602 C CA . THR A 1 197 ? -7.184 -9.719 11.440 1.00 92.94 197 THR A CA 1
ATOM 1603 C C . THR A 1 197 ? -7.326 -8.209 11.517 1.00 92.94 197 THR A C 1
ATOM 1605 O O . THR A 1 197 ? -6.451 -7.538 12.071 1.00 92.94 197 THR A O 1
ATOM 1608 N N . THR A 1 198 ? -8.390 -7.661 10.940 1.00 91.44 198 THR A N 1
ATOM 1609 C CA . THR A 1 198 ? -8.658 -6.224 11.026 1.00 91.44 198 THR A CA 1
ATOM 1610 C C . THR A 1 198 ? -8.998 -5.823 12.465 1.00 91.44 198 THR A C 1
ATOM 1612 O O . THR A 1 198 ? -9.610 -6.602 13.202 1.00 91.44 198 THR A O 1
ATOM 1615 N N . PRO A 1 199 ? -8.604 -4.617 12.905 1.00 87.25 199 PRO A N 1
ATOM 1616 C CA . PRO A 1 199 ? -8.948 -4.144 14.239 1.00 87.25 199 PRO A CA 1
ATOM 1617 C C . PRO A 1 199 ? -10.448 -3.835 14.354 1.00 87.25 199 PRO A C 1
ATOM 1619 O O . PRO A 1 199 ? -11.157 -3.695 13.356 1.00 87.25 199 PRO A O 1
ATOM 1622 N N . MET A 1 200 ? -10.923 -3.690 15.589 1.00 86.06 200 MET A N 1
ATOM 1623 C CA . MET A 1 200 ? -12.216 -3.066 15.868 1.00 86.06 200 MET A CA 1
ATOM 1624 C C . MET A 1 200 ? -12.174 -1.586 15.455 1.00 86.06 200 MET A C 1
ATOM 1626 O O . MET A 1 200 ? -11.138 -0.933 15.587 1.00 86.06 200 MET A O 1
ATOM 1630 N N . ILE A 1 201 ? -13.295 -1.039 14.970 1.00 83.25 201 ILE A N 1
ATOM 1631 C CA . ILE A 1 201 ? -13.409 0.407 14.734 1.00 83.25 201 ILE A CA 1
ATOM 1632 C C . ILE A 1 201 ? -13.582 1.108 16.090 1.00 83.25 201 ILE A C 1
ATOM 1634 O O . ILE A 1 201 ? -14.549 0.811 16.801 1.00 83.25 201 ILE A O 1
ATOM 1638 N N . PRO A 1 202 ? -12.690 2.046 16.460 1.00 78.12 202 PRO A N 1
ATOM 1639 C CA . PRO A 1 202 ? -12.830 2.775 17.705 1.00 78.12 202 PRO A CA 1
ATOM 1640 C C . PRO A 1 202 ? -14.042 3.701 17.669 1.00 78.12 202 PRO A C 1
ATOM 1642 O O . PRO A 1 202 ? -14.273 4.420 16.700 1.00 78.12 202 PRO A O 1
ATOM 1645 N N . THR A 1 203 ? -14.801 3.711 18.762 1.00 80.88 203 THR A N 1
ATOM 1646 C CA . THR A 1 203 ? -15.967 4.581 18.927 1.00 80.88 203 THR A CA 1
ATOM 1647 C C . THR A 1 203 ? -15.711 5.577 20.046 1.00 80.88 203 THR A C 1
ATOM 1649 O O . THR A 1 203 ? -15.445 5.175 21.185 1.00 80.88 203 THR A O 1
ATOM 1652 N N . ILE A 1 204 ? -15.828 6.869 19.738 1.00 82.69 204 ILE A N 1
ATOM 1653 C CA . ILE A 1 204 ? -15.917 7.910 20.765 1.00 82.69 204 ILE A CA 1
ATOM 1654 C C . ILE A 1 204 ? -17.226 7.684 21.526 1.00 82.69 204 ILE A C 1
ATOM 1656 O O . ILE A 1 204 ? -18.282 7.535 20.917 1.00 82.69 204 ILE A O 1
ATOM 1660 N N . ASP A 1 205 ? -17.127 7.598 22.847 1.00 84.88 205 ASP A N 1
ATOM 1661 C CA . ASP A 1 205 ? -18.256 7.359 23.744 1.00 84.88 205 ASP A CA 1
ATOM 1662 C C . ASP A 1 205 ? -18.881 8.692 24.158 1.00 84.88 205 ASP A C 1
ATOM 1664 O O . ASP A 1 205 ? -20.056 8.951 23.905 1.00 84.88 205 ASP A O 1
ATOM 1668 N N . SER A 1 206 ? -18.078 9.579 24.752 1.00 86.69 206 SER A N 1
ATOM 1669 C CA . SER A 1 206 ? -18.568 10.878 25.206 1.00 86.69 206 SER A CA 1
ATOM 1670 C C . SER A 1 206 ? -17.484 11.947 25.245 1.00 86.69 206 SER A C 1
ATOM 1672 O O . SER A 1 206 ? -16.304 11.673 25.452 1.00 86.69 206 SER A O 1
ATOM 1674 N N . LEU A 1 207 ? -17.920 13.191 25.074 1.00 87.88 207 LEU A N 1
ATOM 1675 C CA . LEU A 1 207 ? -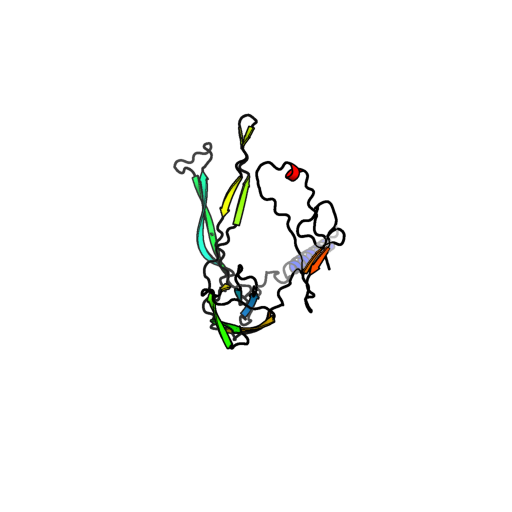17.151 14.394 25.352 1.00 87.88 207 LEU A CA 1
ATOM 1676 C C . LEU A 1 207 ? -17.748 15.038 26.602 1.00 87.88 207 LEU A C 1
ATOM 1678 O O . LEU A 1 207 ? -18.953 15.288 26.659 1.00 87.88 207 LEU A O 1
ATOM 1682 N N . VAL A 1 208 ? -16.926 15.274 27.619 1.00 90.81 208 VAL A N 1
ATOM 1683 C CA . VAL A 1 208 ? -17.375 15.799 28.910 1.00 90.81 208 VAL A CA 1
ATOM 1684 C C . VAL A 1 208 ? -16.650 17.098 29.216 1.00 90.81 208 VAL A C 1
ATOM 1686 O O . VAL A 1 208 ? -15.424 17.156 29.234 1.00 90.81 208 VAL A O 1
ATOM 1689 N N . GLN A 1 209 ? -17.411 18.144 29.527 1.00 90.12 209 GLN A N 1
ATOM 1690 C CA . GLN A 1 209 ? -16.877 19.409 30.020 1.00 90.12 209 GLN A CA 1
ATOM 1691 C C . GLN A 1 209 ? -17.646 19.824 31.276 1.00 90.12 209 GLN A C 1
ATOM 1693 O O . GLN A 1 209 ? -18.872 19.739 31.335 1.00 90.12 209 GLN A O 1
ATOM 1698 N N . ARG A 1 210 ? -16.922 20.228 32.330 1.00 89.31 210 ARG A N 1
ATOM 1699 C CA . ARG A 1 210 ? -17.496 20.555 33.656 1.00 89.31 210 ARG A CA 1
ATOM 1700 C C . ARG A 1 210 ? -18.353 19.427 34.261 1.00 89.31 210 ARG A C 1
ATOM 1702 O O . ARG A 1 210 ? -19.324 19.685 34.971 1.00 89.31 210 ARG A O 1
ATOM 1709 N N . GLY A 1 211 ? -17.992 18.173 33.987 1.00 88.75 211 GLY A N 1
ATOM 1710 C CA . GLY A 1 211 ? -18.703 16.996 34.495 1.00 88.75 211 GLY A CA 1
ATOM 1711 C C . GLY A 1 211 ? -20.062 16.735 33.836 1.00 88.75 211 GLY A C 1
ATOM 1712 O O . GLY A 1 211 ? -20.848 15.960 34.378 1.00 88.75 211 GLY A O 1
ATOM 1713 N N . GLN A 1 212 ? -20.356 17.370 32.697 1.00 88.31 212 GLN A N 1
ATOM 1714 C CA . GLN A 1 212 ? -21.548 17.103 31.892 1.00 88.31 212 GLN A CA 1
ATOM 1715 C C . GLN A 1 212 ? -21.156 16.694 30.475 1.00 88.31 212 GLN A C 1
ATOM 1717 O O . GLN A 1 212 ? -20.186 17.217 29.929 1.00 88.31 212 GLN A O 1
ATOM 1722 N N . ALA A 1 213 ? -21.920 15.769 29.891 1.00 89.75 213 ALA A N 1
ATOM 1723 C CA . ALA A 1 213 ? -21.802 15.448 28.475 1.00 89.75 213 ALA A CA 1
ATOM 1724 C C . ALA A 1 213 ? -22.106 16.703 27.645 1.00 89.75 213 ALA A C 1
ATOM 1726 O O . ALA A 1 213 ? -23.091 17.399 27.914 1.00 89.75 213 ALA A O 1
ATOM 1727 N N . ALA A 1 214 ? -21.244 17.002 26.682 1.00 84.06 214 ALA A N 1
ATOM 1728 C CA . ALA A 1 214 ? -21.287 18.227 25.908 1.00 84.06 214 ALA A CA 1
ATOM 1729 C C . ALA A 1 214 ? -21.115 17.924 24.417 1.00 84.06 214 ALA A C 1
ATOM 1731 O O . ALA A 1 214 ? -20.135 17.303 24.023 1.00 84.06 214 ALA A O 1
ATOM 1732 N N . ASP A 1 215 ? -22.035 18.433 23.597 1.00 79.75 215 ASP A N 1
ATOM 1733 C CA . ASP A 1 215 ? -21.915 18.408 22.130 1.00 79.75 215 ASP A CA 1
ATOM 1734 C C . ASP A 1 215 ? -21.219 19.674 21.595 1.00 79.75 215 ASP A C 1
ATOM 1736 O O . ASP A 1 215 ? -20.785 19.740 20.450 1.00 79.75 215 ASP A O 1
ATOM 1740 N N . THR A 1 216 ? -21.116 20.718 22.421 1.00 81.12 216 THR A N 1
ATOM 1741 C CA . THR A 1 216 ? -20.354 21.940 22.145 1.00 81.12 216 THR A CA 1
ATOM 1742 C C . THR A 1 216 ? -19.521 22.282 23.367 1.00 81.12 216 THR A C 1
ATOM 1744 O O . THR A 1 216 ? -20.038 22.304 24.484 1.00 81.12 216 THR A O 1
ATOM 1747 N N . ILE A 1 217 ? -18.242 22.570 23.146 1.00 81.62 217 ILE A N 1
ATOM 1748 C CA . ILE A 1 217 ? -17.278 22.877 24.202 1.00 81.62 217 ILE A CA 1
ATOM 1749 C C . ILE A 1 217 ? -16.859 24.342 24.168 1.00 81.62 217 ILE A C 1
ATOM 1751 O O . ILE A 1 217 ? -16.799 24.973 23.114 1.00 81.62 217 ILE A O 1
ATOM 1755 N N . ASN A 1 218 ? -16.530 24.879 25.338 1.00 81.88 218 ASN A N 1
ATOM 1756 C CA . ASN A 1 218 ? -15.773 26.113 25.452 1.00 81.88 218 ASN A CA 1
ATOM 1757 C C . ASN A 1 218 ? -14.287 25.805 25.238 1.00 81.88 218 ASN A C 1
ATOM 1759 O O . ASN A 1 218 ? -13.684 25.104 26.051 1.00 81.88 218 ASN A O 1
ATOM 1763 N N . ALA A 1 219 ? -13.698 26.355 24.175 1.00 75.50 219 ALA A N 1
ATOM 1764 C CA . ALA A 1 219 ? -12.294 26.140 23.826 1.00 75.50 219 ALA A CA 1
ATOM 1765 C C . ALA A 1 219 ? -11.306 26.681 24.878 1.00 75.50 219 ALA A C 1
ATOM 1767 O O . ALA A 1 219 ? -10.156 26.255 24.916 1.00 75.50 219 ALA A O 1
ATOM 1768 N N . SER A 1 220 ? -11.732 27.607 25.745 1.00 79.94 220 SER A N 1
ATOM 1769 C CA . SER A 1 220 ? -10.883 28.160 26.811 1.00 79.94 220 SER A CA 1
ATOM 1770 C C . SER A 1 220 ? -10.807 27.284 28.068 1.00 79.94 220 SER A C 1
ATOM 1772 O O . SER A 1 220 ? -10.211 27.695 29.062 1.00 79.94 220 SER A O 1
ATOM 1774 N N . GLU A 1 221 ? -11.437 26.109 28.068 1.00 80.94 221 GLU A N 1
ATOM 1775 C CA . GLU A 1 221 ? -11.546 25.241 29.238 1.00 80.94 221 GLU A CA 1
ATOM 1776 C C . GLU A 1 221 ? -11.187 23.792 28.902 1.00 80.94 221 GLU A C 1
ATOM 1778 O O . GLU A 1 221 ? -11.473 23.332 27.796 1.00 80.94 221 GLU A O 1
ATOM 1783 N N . PRO A 1 222 ? -10.605 23.042 29.857 1.00 84.56 222 PRO A N 1
ATOM 1784 C CA . PRO A 1 222 ? -10.315 21.633 29.645 1.00 84.56 222 PRO A CA 1
ATOM 1785 C C . PRO A 1 222 ? -11.609 20.838 29.446 1.00 84.56 222 PRO A C 1
ATOM 1787 O O . PRO A 1 222 ? -12.668 21.179 29.983 1.00 84.56 222 PRO A O 1
ATOM 1790 N N . PHE A 1 223 ? -11.501 19.758 28.689 1.00 87.19 223 PHE A N 1
ATOM 1791 C CA . PHE A 1 223 ? -12.551 18.779 28.449 1.00 87.19 223 PHE A CA 1
ATOM 1792 C C . PHE A 1 223 ? -11.919 17.388 28.401 1.00 87.19 223 PHE A C 1
ATOM 1794 O O . PHE A 1 223 ? -10.731 17.252 28.109 1.00 87.19 223 PHE A O 1
ATOM 1801 N N . ASP A 1 224 ? -12.726 16.369 28.662 1.00 86.81 224 ASP A N 1
ATOM 1802 C CA . ASP A 1 224 ? -12.314 14.972 28.626 1.00 86.81 224 ASP A CA 1
ATOM 1803 C C . ASP A 1 224 ? -13.025 14.265 27.468 1.00 86.81 224 ASP A C 1
ATOM 1805 O O . ASP A 1 224 ? -14.240 14.404 27.302 1.00 86.81 224 ASP A O 1
ATOM 1809 N N . ILE A 1 225 ? -12.278 13.497 26.673 1.00 85.12 225 ILE A N 1
ATOM 1810 C CA . ILE A 1 225 ? -12.833 12.605 25.649 1.00 85.12 225 ILE A CA 1
ATOM 1811 C C . ILE A 1 225 ? -12.738 11.179 26.179 1.00 85.12 225 ILE A C 1
ATOM 1813 O O . ILE A 1 225 ? -11.653 10.700 26.501 1.00 85.12 225 ILE A O 1
ATOM 1817 N N . PHE A 1 226 ? -13.871 10.493 26.227 1.00 84.88 226 PHE A N 1
ATOM 1818 C CA . PHE A 1 226 ? -13.958 9.073 26.524 1.00 84.88 226 PHE A CA 1
ATOM 1819 C C . PHE A 1 226 ? -14.254 8.313 25.237 1.00 84.88 226 PHE A C 1
ATOM 1821 O O . PHE A 1 226 ? -15.079 8.728 24.423 1.00 84.88 226 PHE A O 1
ATOM 1828 N N . TRP A 1 227 ? -13.597 7.176 25.055 1.00 84.06 227 TRP A N 1
ATOM 1829 C CA . TRP A 1 227 ? -13.843 6.261 23.947 1.00 84.06 227 TRP A CA 1
ATOM 1830 C C . TRP A 1 227 ? -13.901 4.826 24.459 1.00 84.06 227 TRP A C 1
ATOM 1832 O O . TRP A 1 227 ? -13.380 4.501 25.530 1.00 84.06 227 TRP A O 1
ATOM 1842 N N . GLY A 1 228 ? -14.560 3.961 23.692 1.00 77.81 228 GLY A N 1
ATOM 1843 C CA . GLY A 1 228 ? -14.692 2.550 24.032 1.00 77.81 228 GLY A CA 1
ATOM 1844 C C . GLY A 1 228 ? -13.325 1.871 24.153 1.00 77.81 228 GLY A C 1
ATOM 1845 O O . GLY A 1 228 ? -12.433 2.093 23.329 1.00 77.81 228 GLY A O 1
ATOM 1846 N N . SER A 1 229 ? -13.156 1.017 25.168 1.00 74.00 229 SER A N 1
ATOM 1847 C CA . SER A 1 229 ? -11.939 0.212 25.311 1.00 74.00 229 SER A CA 1
ATOM 1848 C C . SER A 1 229 ? -11.753 -0.676 24.082 1.00 74.00 229 SER A C 1
ATOM 1850 O O . SER A 1 229 ? -12.653 -1.427 23.721 1.00 74.00 229 SER A O 1
ATOM 1852 N N . GLN A 1 230 ? -10.577 -0.604 23.461 1.00 69.62 230 GLN A N 1
ATOM 1853 C CA . GLN A 1 230 ? -10.274 -1.334 22.225 1.00 69.62 230 GLN A CA 1
ATOM 1854 C C . GLN A 1 230 ? -9.829 -2.785 22.463 1.00 69.62 230 GLN A C 1
ATOM 1856 O O . GLN A 1 230 ? -9.585 -3.517 21.512 1.00 69.62 230 GLN A O 1
ATOM 1861 N N . GLY A 1 231 ? -9.704 -3.220 23.724 1.00 65.25 231 GLY A N 1
ATOM 1862 C CA . GLY A 1 231 ? -9.299 -4.580 24.104 1.00 65.25 231 GLY A CA 1
ATOM 1863 C C . GLY A 1 231 ? -7.834 -4.936 23.797 1.00 65.25 231 GLY A C 1
ATOM 1864 O O . GLY A 1 231 ? -7.195 -5.570 24.629 1.00 65.25 231 GLY A O 1
ATOM 1865 N N . ASN A 1 232 ? -7.292 -4.497 22.656 1.00 67.50 232 ASN A N 1
ATOM 1866 C CA . ASN A 1 232 ? -5.920 -4.673 22.181 1.00 67.50 232 ASN A CA 1
ATOM 1867 C C . ASN A 1 232 ? -5.490 -3.487 21.291 1.00 67.50 232 ASN A C 1
ATOM 1869 O O . ASN A 1 232 ? -6.319 -2.838 20.661 1.00 67.50 232 ASN A O 1
ATOM 1873 N N . GLY A 1 233 ? -4.177 -3.243 21.194 1.00 64.75 233 GLY A N 1
ATOM 1874 C CA . GLY A 1 233 ? -3.589 -2.235 20.299 1.00 64.75 233 GLY A CA 1
ATOM 1875 C C . GLY A 1 233 ? -3.237 -0.902 20.971 1.00 64.75 233 GLY A C 1
ATOM 1876 O O . GLY A 1 233 ? -3.383 -0.734 22.180 1.00 64.75 233 GLY A O 1
ATOM 1877 N N . LYS A 1 234 ? -2.717 0.034 20.171 1.00 67.25 234 LYS A N 1
ATOM 1878 C CA . LYS A 1 234 ? -2.467 1.432 20.550 1.00 67.25 234 LYS A CA 1
ATOM 1879 C C . LYS A 1 234 ? -3.208 2.324 19.561 1.00 67.25 234 LYS A C 1
ATOM 1881 O O . LYS A 1 234 ? -3.148 2.061 18.363 1.00 67.25 234 LYS A O 1
ATOM 1886 N N . GLY A 1 235 ? -3.898 3.340 20.061 1.00 63.62 235 GLY A N 1
ATOM 1887 C CA . GLY A 1 235 ? -4.588 4.332 19.241 1.00 63.62 235 GLY A CA 1
ATOM 1888 C C . GLY A 1 235 ? -3.874 5.675 19.310 1.00 63.62 235 GLY A C 1
ATOM 1889 O O . GLY A 1 235 ? -3.208 5.972 20.296 1.00 63.62 235 GLY A O 1
ATOM 1890 N N . MET A 1 236 ? -4.025 6.483 18.267 1.00 66.81 236 MET A N 1
ATOM 1891 C CA . MET A 1 236 ? -3.665 7.895 18.290 1.00 66.81 236 MET A CA 1
ATOM 1892 C C . MET A 1 236 ? -4.944 8.685 18.063 1.00 66.81 236 MET A C 1
ATOM 1894 O O . MET A 1 236 ? -5.645 8.447 17.082 1.00 66.81 236 MET A O 1
ATOM 1898 N N . ILE A 1 237 ? -5.249 9.602 18.974 1.00 66.00 237 ILE A N 1
ATOM 1899 C CA . ILE A 1 237 ? -6.338 10.554 18.790 1.00 66.00 237 ILE A CA 1
ATOM 1900 C C . ILE A 1 237 ? -5.710 11.855 18.331 1.00 66.00 237 ILE A C 1
ATOM 1902 O O . ILE A 1 237 ? -4.850 12.414 19.011 1.00 66.00 237 ILE A O 1
ATOM 1906 N N . THR A 1 238 ? -6.146 12.319 17.171 1.00 64.94 238 THR A N 1
ATOM 1907 C CA . THR A 1 238 ? -5.851 13.654 16.670 1.00 64.94 238 THR A CA 1
ATOM 1908 C C . THR A 1 238 ? -7.162 14.415 16.564 1.00 64.94 238 THR A C 1
ATOM 1910 O O . THR A 1 238 ? -8.222 13.839 16.320 1.00 64.94 238 THR A O 1
ATOM 1913 N N . GLY A 1 239 ? -7.097 15.716 16.796 1.00 60.28 239 GLY A N 1
ATOM 1914 C CA . GLY A 1 239 ? -8.224 16.614 16.628 1.00 60.28 239 GLY A CA 1
ATOM 1915 C C . GLY A 1 239 ? -7.750 17.865 15.914 1.00 60.28 239 GLY A C 1
ATOM 1916 O O . GLY A 1 239 ? -6.626 18.317 16.126 1.00 60.28 239 GLY A O 1
ATOM 1917 N N . GLU A 1 240 ? -8.616 18.419 15.080 1.00 58.97 240 GLU A N 1
ATOM 1918 C CA . GLU A 1 240 ? -8.404 19.697 14.416 1.00 58.97 240 GLU A CA 1
ATOM 1919 C C . GLU A 1 240 ? -9.624 20.580 14.671 1.00 58.97 240 GLU A C 1
ATOM 1921 O O . GLU A 1 240 ? -10.764 20.107 14.667 1.00 58.97 240 GLU A O 1
ATOM 1926 N N . VAL A 1 241 ? -9.392 21.869 14.912 1.00 58.81 241 VAL A N 1
ATOM 1927 C CA . VAL A 1 241 ? -10.472 22.854 14.958 1.00 58.81 241 VAL A CA 1
ATOM 1928 C C . VAL A 1 241 ? -10.688 23.367 13.545 1.00 58.81 241 VAL A C 1
ATOM 1930 O O . VAL A 1 241 ? -9.865 24.102 13.005 1.00 58.81 241 VAL A O 1
ATOM 1933 N N . LEU A 1 242 ? -11.811 22.971 12.954 1.00 55.84 242 LEU A N 1
ATOM 1934 C CA . LEU A 1 242 ? -12.200 23.426 11.628 1.00 55.84 242 LEU A CA 1
ATOM 1935 C C . LEU A 1 242 ? -12.749 24.851 11.719 1.00 55.84 242 LEU A C 1
ATOM 1937 O O . LEU A 1 242 ? -13.847 25.080 12.232 1.00 55.84 242 LEU A O 1
ATOM 1941 N N . PHE A 1 243 ? -12.001 25.811 11.184 1.00 55.47 243 PHE A N 1
ATOM 1942 C CA . PHE A 1 243 ? -12.525 27.147 10.934 1.00 55.47 243 PHE A CA 1
ATOM 1943 C C . PHE A 1 243 ? -13.357 27.103 9.668 1.00 55.47 243 PHE A C 1
ATOM 1945 O O . PHE A 1 243 ? -12.832 26.953 8.566 1.00 55.47 243 PHE A O 1
ATOM 1952 N N . ASN A 1 244 ? -14.672 27.237 9.812 1.00 50.84 244 ASN A N 1
ATOM 1953 C CA . ASN A 1 244 ? -15.485 27.529 8.649 1.00 50.84 244 ASN A CA 1
ATOM 1954 C C . ASN A 1 244 ? -15.109 28.946 8.218 1.00 50.84 244 ASN A C 1
ATOM 1956 O O . ASN A 1 244 ? -15.352 29.891 8.967 1.00 50.84 244 ASN A O 1
ATOM 1960 N N . ASN A 1 245 ? -14.456 29.073 7.064 1.00 48.38 245 ASN A N 1
ATOM 1961 C CA . ASN A 1 245 ? -14.012 30.342 6.506 1.00 48.38 245 ASN A CA 1
ATOM 1962 C C . ASN A 1 245 ? -15.243 31.143 6.046 1.00 48.38 245 ASN A C 1
ATOM 1964 O O . ASN A 1 245 ? -15.532 31.276 4.861 1.00 48.38 245 ASN A O 1
ATOM 1968 N N . GLN A 1 246 ? -16.041 31.604 7.006 1.00 46.75 246 GLN A N 1
ATOM 1969 C CA . GLN A 1 246 ? -16.953 32.708 6.806 1.00 46.75 246 GLN A CA 1
ATOM 1970 C C . GLN A 1 246 ? -16.129 33.947 7.086 1.00 46.75 246 GLN A C 1
ATOM 1972 O O . GLN A 1 246 ? -15.898 34.323 8.234 1.00 46.75 246 GLN A O 1
ATOM 1977 N N . GLU A 1 247 ? -15.607 34.490 5.989 1.00 48.69 247 GLU A N 1
ATOM 1978 C CA . GLU A 1 247 ? -14.946 35.780 5.889 1.00 48.69 247 GLU A CA 1
ATOM 1979 C C . GLU A 1 247 ? -15.470 36.734 6.971 1.00 48.69 247 GLU A C 1
ATOM 1981 O O . GLU A 1 247 ? -16.672 36.998 7.009 1.00 48.69 247 GLU A O 1
ATOM 1986 N N . THR A 1 248 ? -14.572 37.244 7.824 1.00 46.62 248 THR A N 1
ATOM 1987 C CA . THR A 1 248 ? -14.769 38.274 8.875 1.00 46.62 248 THR A CA 1
ATOM 1988 C C . THR A 1 248 ? -14.756 37.862 10.355 1.00 46.62 248 THR A C 1
ATOM 1990 O O . THR A 1 248 ? -15.011 38.729 11.191 1.00 46.62 248 THR A O 1
ATOM 1993 N N . ASP A 1 249 ? -14.362 36.644 10.746 1.00 44.53 249 ASP A N 1
ATOM 1994 C CA . ASP A 1 249 ? -14.061 36.409 12.171 1.00 44.53 249 ASP A CA 1
ATOM 1995 C C . ASP A 1 249 ? -12.609 36.805 12.514 1.00 44.53 249 ASP A C 1
ATOM 1997 O O . ASP A 1 249 ? -11.642 36.110 12.199 1.00 44.53 249 ASP A O 1
ATOM 2001 N N . THR A 1 250 ? -12.445 37.967 13.153 1.00 45.56 250 THR A N 1
ATOM 2002 C CA . THR A 1 250 ? -11.146 38.537 13.562 1.00 45.56 250 THR A CA 1
ATOM 2003 C C . THR A 1 250 ? -10.427 37.717 14.636 1.00 45.56 250 THR A C 1
ATOM 2005 O O . THR A 1 250 ? -9.287 38.020 14.975 1.00 45.56 250 THR A O 1
ATOM 2008 N N . THR A 1 251 ? -11.067 36.681 15.182 1.00 48.34 251 THR A N 1
ATOM 2009 C CA . THR A 1 251 ? -10.472 35.799 16.195 1.00 48.34 251 THR A CA 1
ATOM 2010 C C . THR A 1 251 ? -9.436 34.823 15.628 1.00 48.34 251 THR A C 1
ATOM 2012 O O . THR A 1 251 ? -8.649 34.271 16.395 1.00 48.34 251 THR A O 1
ATOM 2015 N N . TRP A 1 252 ? -9.350 34.663 14.300 1.00 45.53 252 TRP A N 1
ATOM 2016 C CA . TRP A 1 252 ? -8.387 33.758 13.653 1.00 45.53 252 TRP A CA 1
ATOM 2017 C C . TRP A 1 252 ? -6.920 34.151 13.898 1.00 45.53 252 TRP A C 1
ATOM 2019 O O . TRP A 1 252 ? -6.058 33.291 14.040 1.00 45.53 252 TRP A O 1
ATOM 2029 N N . GLN A 1 253 ? -6.640 35.454 14.018 1.00 49.16 253 GLN A N 1
ATOM 2030 C CA . GLN A 1 253 ? -5.293 35.981 14.285 1.00 49.16 253 GLN A CA 1
ATOM 2031 C C . GLN A 1 253 ? -4.895 35.920 15.771 1.00 49.16 253 GLN A C 1
ATOM 2033 O O . GLN A 1 253 ? -3.715 36.040 16.093 1.00 49.16 253 GLN A O 1
ATOM 2038 N N . GLU A 1 254 ? -5.861 35.739 16.676 1.00 49.91 254 GLU A N 1
ATOM 2039 C CA . GLU A 1 254 ? -5.641 35.698 18.131 1.00 49.91 254 GLU A CA 1
ATOM 2040 C C . GLU A 1 254 ? -5.760 34.281 18.714 1.00 49.91 254 GLU A C 1
ATOM 2042 O O . GLU A 1 254 ? -5.538 34.073 19.911 1.00 49.91 254 GLU A O 1
ATOM 2047 N N . TRP A 1 255 ? -6.094 33.285 17.889 1.00 50.66 255 TRP A N 1
ATOM 2048 C CA . TRP A 1 255 ? -6.229 31.914 18.350 1.00 50.66 255 TRP A CA 1
ATOM 2049 C C . TRP A 1 255 ? -4.871 31.210 18.419 1.00 50.66 255 TRP A C 1
ATOM 2051 O O . TRP A 1 255 ? -4.368 30.646 17.450 1.00 50.66 255 TRP A O 1
ATOM 2061 N N . CYS A 1 256 ? -4.283 31.202 19.612 1.00 50.81 256 CYS A N 1
ATOM 2062 C CA . CYS A 1 256 ? -3.222 30.264 19.962 1.00 50.81 256 CYS A CA 1
ATOM 2063 C C . CYS A 1 256 ? -3.850 28.869 20.089 1.00 50.81 256 CYS A C 1
ATOM 2065 O O . CYS A 1 256 ? -4.358 28.519 21.155 1.00 50.81 256 CYS A O 1
ATOM 2067 N N . GLY A 1 257 ? -3.879 28.112 18.990 1.00 49.25 257 GLY A N 1
ATOM 2068 C CA . GLY A 1 257 ? -4.456 26.771 18.943 1.00 49.25 257 GLY A CA 1
ATOM 2069 C C . GLY A 1 257 ? -4.013 25.890 20.115 1.00 49.25 257 GLY A C 1
ATOM 2070 O O . GLY A 1 257 ? -2.849 25.890 20.518 1.00 49.25 257 GLY A O 1
ATOM 2071 N N . GLY A 1 258 ? -4.959 25.136 20.677 1.00 44.66 258 GLY A N 1
ATOM 2072 C CA . GLY A 1 258 ? -4.647 24.092 21.646 1.00 44.66 258 GLY A CA 1
ATOM 2073 C C . GLY A 1 258 ? -3.964 22.936 20.923 1.00 44.66 258 GLY A C 1
ATOM 2074 O O . GLY A 1 258 ? -4.588 22.270 20.102 1.00 44.66 258 GLY A O 1
ATOM 2075 N N . PHE A 1 259 ? -2.683 22.708 21.200 1.00 43.88 259 PHE A N 1
ATOM 2076 C CA . PHE A 1 259 ? -1.992 21.512 20.730 1.00 43.88 259 PHE A CA 1
ATOM 2077 C C . PHE A 1 259 ? -2.486 20.320 21.558 1.00 43.88 259 PHE A C 1
ATOM 2079 O O . PHE A 1 259 ? -2.438 20.364 22.788 1.00 43.88 259 PHE A O 1
ATOM 2086 N N . PHE A 1 260 ? -2.959 19.256 20.907 1.00 46.59 260 PHE A N 1
ATOM 2087 C CA . PHE A 1 260 ? -3.204 17.989 21.593 1.00 46.59 260 PHE A CA 1
ATOM 2088 C C . PHE A 1 260 ? -1.845 17.372 21.935 1.00 46.59 260 PHE A C 1
ATOM 2090 O O . PHE A 1 260 ? -1.171 16.797 21.081 1.00 46.59 260 PHE A O 1
ATOM 2097 N N . GLU A 1 261 ? -1.398 17.551 23.175 1.00 42.50 261 GLU A N 1
ATOM 2098 C CA . GLU A 1 261 ? -0.178 16.919 23.669 1.00 42.50 261 GLU A CA 1
ATOM 2099 C C . GLU A 1 261 ? -0.493 15.460 24.050 1.00 42.50 261 GLU A C 1
ATOM 2101 O O . GLU A 1 261 ? -1.470 15.191 24.746 1.00 42.50 261 GLU A O 1
ATOM 2106 N N . GLN A 1 262 ? 0.301 14.532 23.506 1.00 34.59 262 GLN A N 1
ATOM 2107 C CA . GLN A 1 262 ? 0.191 13.065 23.569 1.00 34.59 262 GLN A CA 1
ATOM 2108 C C . GLN A 1 262 ? -0.671 12.482 24.708 1.00 34.59 262 GLN A C 1
ATOM 2110 O O . GLN A 1 262 ? -0.315 12.574 25.883 1.00 34.59 262 GLN A O 1
ATOM 2115 N N . ALA A 1 263 ? -1.716 11.733 24.341 1.00 39.28 263 ALA A N 1
ATOM 2116 C CA . ALA A 1 263 ? -2.330 10.744 25.224 1.00 39.28 263 ALA A CA 1
ATOM 2117 C C . ALA A 1 263 ? -1.711 9.361 24.945 1.00 39.28 263 ALA A C 1
ATOM 2119 O O . ALA A 1 263 ? -1.688 8.910 23.799 1.00 39.28 263 ALA A O 1
ATOM 2120 N N . VAL A 1 264 ? -1.152 8.747 25.993 1.00 34.22 264 VAL A N 1
ATOM 2121 C CA . VAL A 1 264 ? -0.510 7.415 26.005 1.00 34.22 264 VAL A CA 1
ATOM 2122 C C . VAL A 1 264 ? -1.539 6.297 25.887 1.00 34.22 264 VAL A C 1
ATOM 2124 O O . VAL A 1 264 ? -2.585 6.408 26.564 1.00 34.22 264 VAL A O 1
#

Secondary structure (DSSP, 8-state):
--HHHHHHHHHHHHHHHHHHTSS---PPPP----PPP-EEEEEE----TTS--EEEEEE---SSS--EEEEEEEEEEEEEPPTTS--TT-SEEEEEEEEEEETT---S-EEEEEETTS-EEEEEE-S-EE--EEEEEE--EEETTEEE--EEEEEE--EE---EEE-TTS---PPTT-EEEEEEE-TTS--EEEEEEPPPPP-EEEEEETTEE-SS--TTS--EEEE---SSS-------------TT-GGGGT----------